Protein AF-A0A2V7PMQ8-F1 (afdb_monomer_lite)

Secondary structure (DSSP, 8-state):
----------PPPPPHHHHIIIII---HHHHHHHHTT--EEEEEPPSSTT--EEEEE---SS-HHHHHHHHH-HHHHT-BTTB-------SS--GGGGTT----HHHHHHHHS-BTTB-SS---HHHHHHHHHHS-TTS-HHHHHHHHHHHHHHHHHHHHHHHHHHGGGGPPPP--TT--------SS-S----------

Foldseek 3Di:
DDDDDDPPPPPDDDDPVCCCCPVVNDDPVQVVCVVVQHKDKDWDDDPDPVDTDMDIDGDDPDDPVVVVVLVVVVVNVPDDPQCPDDFDADVLGDLVRVVVQFDDLVVLVQLQPDAQARGPWFAANVVSVVLNVPAPPVDDSVVSRVVVRVSVSVVVSVLVNCCVVPNPVSDGFGRYNPRDGPDDPDDPDPDDDPPDNPDD

Radius of gyration: 23.18 Å; chains: 1; bounding box: 61×58×57 Å

Sequence (200 aa):
MLPLLLLLQTTAPPRLTEFLQQSIGFDSVQLAAVERGEPVVKVLEARDRRDVAVFGIITVTMTRDAWASAARNFPAALRTPHRTQLGIFSNPANEGDVAAVTITSRDVGEMRDCKPGDCVVKLPATDMRRIHDQMNWSAPAADLQAQLSAYARRRLVQYVTDYRTRGDSAMAIYDGPGGRPPRSCFGRKTSFPISGRFSV

Structure (mmCIF, N/CA/C/O backbone):
data_AF-A0A2V7PMQ8-F1
#
_entry.id   AF-A0A2V7PMQ8-F1
#
loop_
_atom_site.group_PDB
_atom_site.id
_atom_site.type_symbol
_atom_site.label_atom_id
_atom_site.label_alt_id
_atom_site.label_comp_id
_atom_site.label_asym_id
_atom_site.label_entity_id
_atom_site.label_seq_id
_atom_site.pdbx_PDB_ins_code
_atom_site.Cartn_x
_atom_site.Cartn_y
_atom_site.Cartn_z
_atom_site.occupancy
_atom_site.B_iso_or_equiv
_atom_site.auth_seq_id
_atom_site.auth_comp_id
_atom_site.auth_asym_id
_atom_site.auth_atom_id
_atom_site.pdbx_PDB_model_num
ATOM 1 N N . MET A 1 1 ? -40.124 41.007 10.579 1.00 43.66 1 MET A N 1
ATOM 2 C CA . MET A 1 1 ? -39.326 39.946 9.931 1.00 43.66 1 MET A CA 1
ATOM 3 C C . MET A 1 1 ? -38.350 39.403 10.964 1.00 43.66 1 MET A C 1
ATOM 5 O O . MET A 1 1 ? -37.529 40.170 11.444 1.00 43.66 1 MET A O 1
ATOM 9 N N . LEU A 1 2 ? -38.522 38.150 11.392 1.00 37.72 2 LEU A N 1
ATOM 10 C CA . LEU A 1 2 ? -37.726 37.486 12.436 1.00 37.72 2 LEU A CA 1
ATOM 11 C C . LEU A 1 2 ? -36.619 36.656 11.755 1.00 37.72 2 LEU A C 1
ATOM 13 O O . LEU A 1 2 ? -36.968 35.864 10.877 1.00 37.72 2 LEU A O 1
ATOM 17 N N . PRO A 1 3 ? -35.325 36.786 12.102 1.00 55.56 3 PRO A N 1
ATOM 18 C CA . PRO A 1 3 ? -34.308 35.912 11.542 1.00 55.56 3 PRO A CA 1
ATOM 19 C C . PRO A 1 3 ? -34.298 34.586 12.313 1.00 55.56 3 PRO A C 1
ATOM 21 O O . PRO A 1 3 ? -34.120 34.540 13.529 1.00 55.56 3 PRO A O 1
ATOM 24 N N . LEU A 1 4 ? -34.519 33.501 11.578 1.00 49.34 4 LEU A N 1
ATOM 25 C CA . LEU A 1 4 ? -34.423 32.124 12.041 1.00 49.34 4 LEU A CA 1
ATOM 26 C C . LEU A 1 4 ? -32.932 31.755 12.163 1.00 49.34 4 LEU A C 1
ATOM 28 O O . LEU A 1 4 ? -32.268 31.519 11.155 1.00 49.34 4 LEU A O 1
ATOM 32 N N . LEU A 1 5 ? -32.387 31.731 13.383 1.00 47.78 5 LEU A N 1
ATOM 33 C CA . LEU A 1 5 ? -31.053 31.179 13.640 1.00 47.78 5 LEU A CA 1
ATOM 34 C 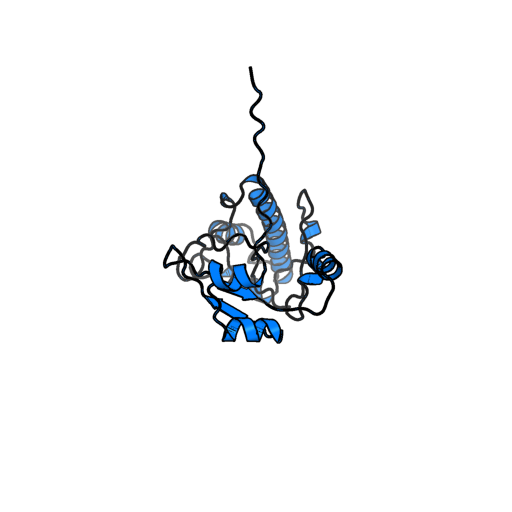C . LEU A 1 5 ? -31.134 29.643 13.586 1.00 47.78 5 LEU A C 1
ATOM 36 O O . LEU A 1 5 ? -31.660 29.009 14.501 1.00 47.78 5 LEU A O 1
ATOM 40 N N . LEU A 1 6 ? -30.607 29.037 12.520 1.00 50.62 6 LEU A N 1
ATOM 41 C CA . LEU A 1 6 ? -30.336 27.600 12.474 1.00 50.62 6 LEU A CA 1
ATOM 42 C C . LEU A 1 6 ? -29.163 27.293 13.422 1.00 50.62 6 LEU A C 1
ATOM 44 O O . LEU A 1 6 ? -28.005 27.552 13.101 1.00 50.62 6 LEU A O 1
ATOM 48 N N . LEU A 1 7 ? -29.454 26.732 14.594 1.00 47.62 7 LEU A N 1
ATOM 49 C CA . LEU A 1 7 ? -28.443 26.092 15.433 1.00 47.62 7 LEU A CA 1
ATOM 50 C C . LEU A 1 7 ? -28.043 24.767 14.769 1.00 47.62 7 LEU A C 1
ATOM 52 O O . LEU A 1 7 ? -28.806 23.802 14.804 1.00 47.62 7 LEU A O 1
ATOM 56 N N . LEU A 1 8 ? -26.845 24.702 14.180 1.00 47.53 8 LEU A N 1
ATOM 57 C CA . LEU A 1 8 ? -26.196 23.415 13.936 1.00 47.53 8 LEU A CA 1
ATOM 58 C C . LEU A 1 8 ? -25.921 22.780 15.303 1.00 47.53 8 LEU A C 1
ATOM 60 O O . LEU A 1 8 ? -24.998 23.181 16.008 1.00 47.53 8 LEU A O 1
ATOM 64 N N . GLN A 1 9 ? -26.739 21.808 15.696 1.00 46.72 9 GLN A N 1
ATOM 65 C CA . GLN A 1 9 ? -26.470 21.001 16.877 1.00 46.72 9 GLN A CA 1
ATOM 66 C C . GLN A 1 9 ? -25.327 20.037 16.552 1.00 46.72 9 GLN A C 1
ATOM 68 O O . GLN A 1 9 ? -25.531 18.978 15.961 1.00 46.72 9 GLN A O 1
ATOM 73 N N . THR A 1 10 ? -24.105 20.400 16.929 1.00 49.31 10 THR A N 1
ATOM 74 C CA . THR A 1 10 ? -23.004 19.446 17.055 1.00 49.31 10 THR A CA 1
ATOM 75 C C . THR A 1 10 ? -23.335 18.506 18.212 1.00 49.31 10 THR A C 1
ATOM 77 O O . THR A 1 10 ? -23.084 18.817 19.374 1.00 49.31 10 THR A O 1
ATOM 80 N N . THR A 1 11 ? -23.944 17.356 17.918 1.00 54.28 11 THR A N 1
ATOM 81 C CA . THR A 1 11 ? -24.143 16.296 18.912 1.00 54.28 11 THR A CA 1
ATOM 82 C C . THR A 1 11 ? -22.783 15.855 19.437 1.00 54.28 11 THR A C 1
ATOM 84 O O . THR A 1 11 ? -21.941 15.391 18.662 1.00 54.28 11 THR A O 1
ATOM 87 N N . ALA A 1 12 ? -22.559 16.016 20.743 1.00 58.03 12 ALA A N 1
ATOM 88 C CA . ALA A 1 12 ? -21.382 15.467 21.399 1.00 58.03 12 ALA A CA 1
ATOM 89 C C . ALA A 1 12 ? -21.312 13.954 21.117 1.00 58.03 12 ALA A C 1
ATOM 91 O O . ALA A 1 12 ? -22.356 13.293 21.120 1.00 58.03 12 ALA A O 1
ATOM 92 N N . PRO A 1 13 ? -20.124 13.394 20.835 1.00 58.53 13 PRO A N 1
ATOM 93 C CA . PRO A 1 13 ? -20.007 11.969 20.574 1.00 58.53 13 PRO A CA 1
ATOM 94 C C . PRO A 1 13 ? -20.511 11.167 21.787 1.00 58.53 13 PRO A C 1
ATOM 96 O O . PRO A 1 13 ? -20.286 11.593 22.926 1.00 58.53 13 PRO A O 1
ATOM 99 N N . PRO A 1 14 ? -21.184 10.022 21.563 1.00 61.84 14 PRO A N 1
ATOM 100 C CA . PRO A 1 14 ? -21.654 9.159 22.643 1.00 61.84 14 PRO A CA 1
ATOM 101 C C . PRO A 1 14 ? -20.497 8.777 23.568 1.00 61.84 14 PRO A C 1
ATOM 103 O O . PRO A 1 14 ? -19.345 8.655 23.129 1.00 61.84 14 PRO A O 1
ATOM 106 N N . ARG A 1 15 ? -20.793 8.555 24.856 1.00 83.75 15 ARG A N 1
ATOM 107 C CA . ARG A 1 15 ? -19.784 8.005 25.771 1.00 83.75 15 ARG A CA 1
ATOM 108 C C . ARG A 1 15 ? -19.335 6.651 25.219 1.00 83.75 15 ARG A C 1
ATOM 110 O O . ARG A 1 15 ? -20.150 5.904 24.684 1.00 83.75 15 ARG A O 1
ATOM 117 N N . LEU A 1 16 ? -18.045 6.326 25.339 1.00 84.44 16 LEU A N 1
ATOM 118 C CA . LEU A 1 16 ? -17.465 5.123 24.721 1.00 84.44 16 LEU A CA 1
ATOM 119 C C . LEU A 1 16 ? -18.293 3.861 25.017 1.00 84.44 16 LEU A C 1
ATOM 121 O O . LEU A 1 16 ? -18.584 3.095 24.105 1.00 84.44 16 LEU A O 1
ATOM 125 N N . THR A 1 17 ? -18.727 3.687 26.264 1.00 87.44 17 THR A N 1
ATOM 126 C CA . THR A 1 17 ? -19.561 2.557 26.692 1.00 87.44 17 THR A CA 1
ATOM 127 C C . THR A 1 17 ? -20.906 2.501 25.964 1.00 87.44 17 THR A C 1
ATOM 129 O O . THR A 1 17 ? -21.284 1.437 25.482 1.00 87.44 17 THR A O 1
ATOM 132 N N . GLU A 1 18 ? -21.595 3.635 25.806 1.00 90.12 18 GLU A N 1
ATOM 133 C CA . GLU A 1 18 ? -22.869 3.713 25.074 1.00 90.12 18 GLU A CA 1
ATOM 134 C C . GLU A 1 18 ? -22.673 3.339 23.603 1.00 90.12 18 GLU A C 1
ATOM 136 O O . GLU A 1 18 ? -23.447 2.560 23.055 1.00 90.12 18 GLU A O 1
ATOM 141 N N . PHE A 1 19 ? -21.600 3.823 22.972 1.00 91.44 19 PHE A N 1
ATOM 142 C CA . PHE A 1 19 ? -21.261 3.446 21.600 1.00 91.44 19 PHE A CA 1
ATOM 143 C C . PHE A 1 19 ? -21.001 1.939 21.466 1.00 91.44 19 PHE A C 1
ATOM 145 O O . PHE A 1 19 ? -21.553 1.289 20.573 1.00 91.44 19 PHE A O 1
ATOM 152 N N . LEU A 1 20 ? -20.194 1.368 22.364 1.00 93.31 20 LEU A N 1
ATOM 153 C CA . LEU A 1 20 ? -19.870 -0.058 22.342 1.00 93.31 20 LEU A CA 1
ATOM 154 C C . LEU A 1 20 ? -21.119 -0.924 22.540 1.00 93.31 20 LEU A C 1
ATOM 156 O O . LEU A 1 20 ? -21.292 -1.909 21.829 1.00 93.31 20 LEU A O 1
ATOM 160 N N . GLN A 1 21 ? -22.024 -0.543 23.440 1.00 92.19 21 GLN A N 1
ATOM 161 C CA . GLN A 1 21 ? -23.258 -1.292 23.683 1.00 92.19 21 GLN A CA 1
ATOM 162 C C . GLN A 1 21 ? -24.283 -1.108 22.566 1.00 92.19 21 GLN A C 1
ATOM 164 O O . GLN A 1 21 ? -24.799 -2.085 22.037 1.00 92.19 21 GLN A O 1
ATOM 169 N N . GLN A 1 22 ? -24.586 0.133 22.192 1.00 91.25 22 GLN A N 1
ATOM 170 C CA . GLN A 1 22 ? -25.736 0.435 21.337 1.00 91.25 22 GLN A CA 1
ATOM 171 C C . GLN A 1 22 ? -25.410 0.334 19.846 1.00 91.25 22 GLN A C 1
ATOM 173 O O . GLN A 1 22 ? -26.265 -0.062 19.062 1.00 91.25 22 GLN A O 1
ATOM 178 N N . SER A 1 23 ? -24.191 0.702 19.439 1.00 89.81 23 SER A N 1
ATOM 179 C CA . SER A 1 23 ? -23.800 0.715 18.019 1.00 89.81 23 SER A CA 1
ATOM 180 C C . SER A 1 23 ? -23.047 -0.545 17.606 1.00 89.81 23 SER A C 1
ATOM 182 O O . SER A 1 23 ? -23.232 -1.036 16.496 1.00 89.81 23 SER A O 1
ATOM 184 N N . ILE A 1 24 ? -22.185 -1.064 18.485 1.00 94.00 24 ILE A N 1
ATOM 185 C CA . ILE A 1 24 ? -21.376 -2.261 18.208 1.00 94.00 24 ILE A CA 1
ATOM 186 C C . ILE A 1 24 ? -22.035 -3.531 18.775 1.00 94.00 24 ILE A C 1
ATOM 188 O O . ILE A 1 24 ? -21.791 -4.634 18.280 1.00 94.00 24 ILE A O 1
ATOM 192 N N . GLY A 1 25 ? -22.903 -3.395 19.783 1.00 94.00 25 GLY A N 1
ATOM 193 C CA . GLY A 1 25 ? -23.629 -4.512 20.384 1.00 94.00 25 GLY A CA 1
ATOM 194 C C . GLY A 1 25 ? -22.814 -5.303 21.404 1.00 94.00 25 GLY A C 1
ATOM 195 O O . GLY A 1 25 ? -23.024 -6.507 21.509 1.00 94.00 25 GLY A O 1
ATOM 196 N N . PHE A 1 26 ? -21.828 -4.708 22.081 1.00 95.06 26 PHE A N 1
ATOM 197 C CA . PHE A 1 26 ? -21.038 -5.416 23.095 1.00 95.06 26 PHE A CA 1
ATOM 198 C C . PHE A 1 26 ? -21.908 -5.847 24.278 1.00 95.06 26 PHE A C 1
ATOM 200 O O . PHE A 1 26 ? -22.675 -5.044 24.813 1.00 95.06 26 PHE A O 1
ATOM 207 N N . ASP A 1 27 ? -21.760 -7.104 24.696 1.00 94.25 27 ASP A N 1
ATOM 208 C CA . ASP A 1 27 ? -22.347 -7.593 25.943 1.00 94.25 27 ASP A CA 1
ATOM 209 C C . ASP A 1 27 ? -21.503 -7.184 27.169 1.00 94.25 27 ASP A C 1
ATOM 211 O O . ASP A 1 27 ? -20.451 -6.543 27.060 1.00 94.25 27 ASP A O 1
ATOM 215 N N . SER A 1 28 ? -21.978 -7.532 28.366 1.00 93.00 28 SER A N 1
ATOM 216 C CA . SER A 1 28 ? -21.301 -7.204 29.624 1.00 93.00 28 SER A CA 1
ATOM 217 C C . SER A 1 28 ? -19.929 -7.869 29.766 1.00 93.00 28 SER A C 1
ATOM 219 O O . SER A 1 28 ? -19.029 -7.275 30.358 1.00 93.00 28 SER A O 1
ATOM 221 N N . VAL A 1 29 ? -19.738 -9.066 29.207 1.00 95.25 29 VAL A N 1
ATOM 222 C CA . VAL A 1 29 ? -18.461 -9.792 29.257 1.00 95.25 29 VAL A CA 1
ATOM 223 C C . VAL A 1 29 ? -17.435 -9.095 28.367 1.00 95.25 29 VAL A C 1
ATOM 225 O O . VAL A 1 29 ? -16.299 -8.873 28.787 1.00 95.25 29 VAL A O 1
ATOM 228 N N . GLN A 1 30 ? -17.850 -8.692 27.166 1.00 95.25 30 GLN A N 1
ATOM 229 C CA . GLN A 1 30 ? -17.029 -7.944 26.218 1.00 95.25 30 GLN A CA 1
ATOM 230 C C . GLN A 1 30 ? -16.638 -6.571 26.772 1.00 95.25 30 GLN A C 1
ATOM 232 O O . GLN A 1 30 ? -15.485 -6.167 26.646 1.00 95.25 30 GLN A O 1
ATOM 237 N N . LEU A 1 31 ? -17.561 -5.864 27.426 1.00 93.12 31 LEU A N 1
ATOM 238 C CA . LEU A 1 31 ? -17.245 -4.600 28.093 1.00 93.12 31 LEU A CA 1
ATOM 239 C C . LEU A 1 31 ? -16.245 -4.775 29.235 1.00 93.12 31 LEU A C 1
ATOM 241 O O . LEU A 1 31 ? -15.254 -4.051 29.285 1.00 93.12 31 LEU A O 1
ATOM 245 N N . ALA A 1 32 ? -16.459 -5.765 30.104 1.00 91.75 32 ALA A N 1
ATOM 246 C CA . ALA A 1 32 ? -15.544 -6.037 31.206 1.00 91.75 32 ALA A CA 1
ATOM 247 C C . ALA A 1 32 ? -14.135 -6.408 30.703 1.00 91.75 32 ALA A C 1
ATOM 249 O O . ALA A 1 32 ? -13.143 -6.065 31.340 1.00 91.75 32 ALA A O 1
ATOM 250 N N . ALA A 1 33 ? -14.028 -7.084 29.553 1.00 93.31 33 ALA A N 1
ATOM 251 C CA . ALA A 1 33 ? -12.743 -7.357 28.908 1.00 93.31 33 ALA A CA 1
ATOM 252 C C . ALA A 1 33 ? -12.038 -6.063 28.467 1.00 93.31 33 ALA A C 1
ATOM 254 O O . ALA A 1 33 ? -10.861 -5.875 28.773 1.00 93.31 33 ALA A O 1
ATOM 255 N N . VAL A 1 34 ? -12.762 -5.123 27.846 1.00 91.75 34 VAL A N 1
ATOM 256 C CA . VAL A 1 34 ? -12.212 -3.798 27.501 1.00 91.75 34 VAL A CA 1
ATOM 257 C C . VAL A 1 34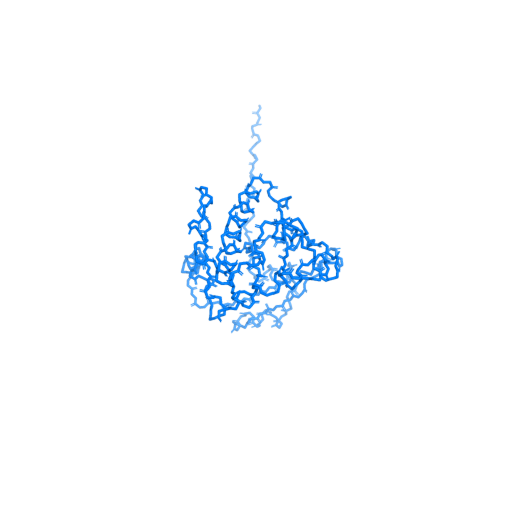 ? -11.747 -3.043 28.748 1.00 91.75 34 VAL A C 1
ATOM 259 O O . VAL A 1 34 ? -10.680 -2.437 28.723 1.00 91.75 34 VAL A O 1
ATOM 262 N N . GLU A 1 35 ? -12.503 -3.094 29.845 1.00 88.56 35 GLU A N 1
ATOM 263 C CA . GLU A 1 35 ? -12.138 -2.442 31.112 1.00 88.56 35 GLU A CA 1
ATOM 264 C C . GLU A 1 35 ? -10.878 -3.040 31.752 1.00 88.56 35 GLU A C 1
ATOM 266 O O . GLU A 1 35 ? -10.069 -2.305 32.317 1.00 88.56 35 GLU A O 1
ATOM 271 N N . ARG A 1 36 ? -10.664 -4.355 31.611 1.00 91.19 36 ARG A N 1
ATOM 272 C CA . ARG A 1 36 ? -9.410 -5.029 32.002 1.00 91.19 36 ARG A CA 1
ATOM 273 C C . ARG A 1 36 ? -8.251 -4.769 31.036 1.00 91.19 36 ARG A C 1
ATOM 275 O O . ARG A 1 36 ? -7.126 -5.187 31.297 1.00 91.19 36 ARG A O 1
ATOM 282 N N . GLY A 1 37 ? -8.521 -4.084 29.932 1.00 89.25 37 GLY A N 1
ATOM 283 C CA . GLY A 1 37 ? -7.560 -3.767 28.889 1.00 89.25 37 GLY A CA 1
ATOM 284 C C . GLY A 1 37 ? -7.249 -4.908 27.926 1.00 89.25 37 GLY A C 1
ATOM 285 O O . GLY A 1 37 ? -6.239 -4.883 27.220 1.00 89.25 37 GLY A O 1
ATOM 286 N N . GLU A 1 38 ? -8.122 -5.910 27.876 1.00 93.69 38 GLU A N 1
ATOM 287 C CA . GLU A 1 38 ? -8.019 -7.029 26.951 1.00 93.69 38 GLU A CA 1
ATOM 288 C C . GLU A 1 38 ? -8.485 -6.606 25.544 1.00 93.69 38 GLU A C 1
ATOM 290 O O . GLU A 1 38 ? -9.435 -5.828 25.395 1.00 93.69 38 GLU A O 1
ATOM 295 N N . PRO A 1 39 ? -7.839 -7.108 24.476 1.00 94.50 39 PRO A N 1
ATOM 296 C CA . PRO A 1 39 ? -8.293 -6.871 23.114 1.00 94.50 39 PRO A CA 1
ATOM 297 C C . PRO A 1 39 ? -9.621 -7.594 22.855 1.00 94.50 39 PRO A C 1
ATOM 299 O O . PRO A 1 39 ? -9.737 -8.797 23.083 1.00 94.50 39 PRO A O 1
ATOM 302 N N . VAL A 1 40 ? -10.605 -6.883 22.302 1.00 95.56 40 VAL A N 1
ATOM 303 C CA . VAL A 1 40 ? -11.907 -7.457 21.927 1.00 95.56 40 VAL A CA 1
ATOM 304 C C . VAL A 1 40 ? -12.163 -7.238 20.444 1.00 95.56 40 VAL A C 1
ATOM 306 O O . VAL A 1 40 ? -12.012 -6.128 19.932 1.00 95.56 40 VAL A O 1
ATOM 309 N N . VAL A 1 41 ? -12.580 -8.300 19.752 1.00 95.56 41 VAL A N 1
ATOM 310 C CA . VAL A 1 41 ? -12.953 -8.278 18.334 1.00 95.56 41 VAL A CA 1
ATOM 311 C C . VAL A 1 41 ? -14.365 -8.830 18.175 1.00 95.56 41 VAL A C 1
ATOM 313 O O . VAL A 1 41 ? -14.703 -9.861 18.753 1.00 95.56 41 VAL A O 1
ATOM 316 N N . LYS A 1 42 ? -15.186 -8.154 17.373 1.00 92.31 42 LYS A N 1
ATOM 317 C CA . LYS A 1 42 ? -16.554 -8.557 17.053 1.00 92.31 42 LYS A CA 1
ATOM 318 C C . LYS A 1 42 ? -16.798 -8.451 15.554 1.00 92.31 42 LYS A C 1
ATOM 320 O O . LYS A 1 42 ? -16.532 -7.412 14.950 1.00 92.31 42 LYS A O 1
ATOM 325 N N . VAL A 1 43 ? -17.315 -9.522 14.959 1.00 91.19 43 VAL A N 1
ATOM 326 C CA . VAL A 1 43 ? -17.857 -9.481 13.597 1.00 91.19 43 VAL A CA 1
ATOM 327 C C . VAL A 1 43 ? -19.229 -8.821 13.670 1.00 91.19 43 VAL A C 1
ATOM 329 O O . VAL A 1 43 ? -20.049 -9.182 14.512 1.00 91.19 43 VAL A O 1
ATOM 332 N N . LEU A 1 44 ? -19.439 -7.812 12.835 1.00 90.44 44 LEU A N 1
ATOM 333 C CA . LEU A 1 44 ? -20.693 -7.085 12.726 1.00 90.44 44 LEU A CA 1
ATOM 334 C C . LEU A 1 44 ? -21.467 -7.596 11.518 1.00 90.44 44 LEU A C 1
ATOM 336 O O . LEU A 1 44 ? -20.876 -7.964 10.501 1.00 90.44 44 LEU A O 1
ATOM 340 N N . GLU A 1 45 ? -22.790 -7.539 11.614 1.00 87.50 45 GLU A N 1
ATOM 341 C CA . GLU A 1 45 ? -23.662 -7.793 10.475 1.00 87.50 45 GLU A CA 1
ATOM 342 C C . GLU A 1 45 ? -23.405 -6.746 9.384 1.00 87.50 45 GLU A C 1
ATOM 344 O O . GLU A 1 45 ? -23.562 -5.538 9.591 1.00 87.50 45 GLU A O 1
ATOM 349 N N . ALA A 1 46 ? -22.983 -7.213 8.211 1.00 88.50 46 ALA A N 1
ATOM 350 C CA . ALA A 1 46 ? -22.826 -6.377 7.033 1.00 88.50 46 ALA A CA 1
ATOM 351 C C . ALA A 1 46 ? -24.123 -6.381 6.213 1.00 88.50 46 ALA A C 1
ATOM 353 O O . ALA A 1 46 ? -24.823 -7.388 6.130 1.00 88.50 46 ALA A O 1
ATOM 354 N N . ARG A 1 47 ? -24.453 -5.248 5.579 1.00 84.06 47 ARG A N 1
ATOM 355 C CA . ARG A 1 47 ? -25.672 -5.138 4.754 1.00 84.06 47 ARG A CA 1
ATOM 356 C C . ARG A 1 47 ? -25.635 -6.054 3.528 1.00 84.06 47 ARG A C 1
ATOM 358 O O . ARG A 1 47 ? -26.672 -6.573 3.127 1.00 84.06 47 ARG A O 1
ATOM 365 N N . ASP A 1 48 ? -24.461 -6.222 2.925 1.00 85.00 48 ASP A N 1
ATOM 366 C CA . ASP A 1 48 ? -24.226 -7.158 1.826 1.00 85.00 48 ASP A CA 1
ATOM 367 C C . ASP A 1 48 ? -23.561 -8.420 2.386 1.00 85.00 48 ASP A C 1
ATOM 369 O O . ASP A 1 48 ? -22.560 -8.339 3.092 1.00 85.00 48 ASP A O 1
ATOM 373 N N . ARG A 1 49 ? -24.083 -9.600 2.036 1.00 81.19 49 ARG A N 1
ATOM 374 C CA . ARG A 1 49 ? -23.539 -10.898 2.479 1.00 81.19 49 ARG A CA 1
ATOM 375 C C . ARG A 1 49 ? -22.133 -11.194 1.942 1.00 81.19 49 ARG A C 1
ATOM 377 O O . ARG A 1 49 ? -21.522 -12.176 2.353 1.00 81.19 49 ARG A O 1
ATOM 384 N N . ARG A 1 50 ? -21.649 -10.406 0.981 1.00 80.94 50 ARG A N 1
ATOM 385 C CA . ARG A 1 50 ? -20.284 -10.475 0.440 1.00 80.94 50 ARG A CA 1
ATOM 386 C C . ARG A 1 50 ? -19.299 -9.604 1.216 1.00 80.94 50 ARG A C 1
ATOM 388 O O . ARG A 1 50 ? -18.097 -9.757 1.012 1.00 80.94 50 ARG A O 1
ATOM 395 N N . ASP A 1 51 ? -19.796 -8.733 2.087 1.00 80.88 51 ASP A N 1
ATOM 396 C CA . ASP A 1 51 ? -18.979 -7.873 2.927 1.00 80.88 51 ASP A CA 1
ATOM 397 C C . ASP A 1 51 ? -18.781 -8.515 4.302 1.00 80.88 51 ASP A C 1
ATOM 399 O O . ASP A 1 51 ? -19.659 -9.185 4.842 1.00 80.88 51 ASP A O 1
ATOM 403 N N . VAL A 1 52 ? -17.611 -8.281 4.891 1.00 86.00 52 VAL A N 1
ATOM 404 C CA . VAL A 1 52 ? -17.309 -8.677 6.268 1.00 86.00 52 VAL A CA 1
ATOM 405 C C . VAL A 1 52 ? -16.972 -7.414 7.044 1.00 86.00 52 VAL A C 1
ATOM 407 O O . VAL A 1 52 ? -15.965 -6.757 6.774 1.00 86.00 52 VAL A O 1
ATOM 410 N N . ALA A 1 53 ? -17.817 -7.066 8.011 1.00 88.06 53 ALA A N 1
ATOM 411 C CA . ALA A 1 53 ? -17.574 -5.953 8.913 1.00 88.06 53 ALA A CA 1
ATOM 412 C C . ALA A 1 53 ? -16.996 -6.484 10.228 1.00 88.06 53 ALA A C 1
ATOM 414 O O . ALA A 1 53 ? -17.531 -7.410 10.828 1.00 88.06 53 ALA A O 1
ATOM 415 N N . VAL A 1 54 ? -15.885 -5.906 10.681 1.00 93.00 54 VAL A N 1
ATOM 416 C CA . VAL A 1 54 ? -15.232 -6.298 11.937 1.00 93.00 54 VAL A CA 1
ATOM 417 C C . VAL A 1 54 ? -14.904 -5.050 12.735 1.00 93.00 54 VAL A C 1
ATOM 419 O O . VAL A 1 54 ? -14.257 -4.132 12.222 1.00 93.00 54 VAL A O 1
ATOM 422 N N . PHE A 1 55 ? -15.318 -5.039 13.996 1.00 93.94 55 PHE A N 1
ATOM 423 C CA . PHE A 1 55 ? -14.928 -4.045 14.981 1.00 93.94 55 PHE A CA 1
ATOM 424 C C . PHE A 1 55 ? -13.896 -4.642 15.935 1.00 93.94 55 PHE A C 1
ATOM 426 O O . PHE A 1 55 ? -14.064 -5.760 16.414 1.00 93.94 55 PHE A O 1
ATOM 433 N N . GLY A 1 56 ? -12.831 -3.896 16.212 1.00 93.81 56 GLY A N 1
ATOM 434 C CA . GLY A 1 56 ? -11.810 -4.278 17.180 1.00 93.81 56 GLY A CA 1
ATOM 435 C C . GLY A 1 56 ? -11.473 -3.098 18.078 1.00 93.81 56 GLY A C 1
ATOM 436 O O . GLY A 1 56 ? -11.367 -1.972 17.591 1.00 93.81 56 GLY A O 1
ATOM 437 N N . ILE A 1 57 ? -11.293 -3.361 19.368 1.00 93.81 57 ILE A N 1
ATOM 438 C CA . ILE A 1 57 ? -10.871 -2.372 20.358 1.00 93.81 57 ILE A CA 1
ATOM 439 C C . ILE A 1 57 ? -9.754 -2.948 21.222 1.00 93.81 57 ILE A C 1
ATOM 441 O O . ILE A 1 57 ? -9.787 -4.111 21.618 1.00 93.81 57 ILE A O 1
ATOM 445 N N . ILE A 1 58 ? -8.759 -2.107 21.489 1.00 91.12 58 ILE A N 1
ATOM 446 C CA . ILE A 1 58 ? -7.670 -2.367 22.426 1.00 91.12 58 ILE A CA 1
ATOM 447 C C . ILE A 1 58 ? -7.497 -1.132 23.301 1.00 91.12 58 ILE A C 1
ATOM 449 O O . ILE A 1 58 ? -7.696 -0.006 22.834 1.00 91.12 58 ILE A O 1
ATOM 453 N N . THR A 1 59 ? -7.094 -1.326 24.549 1.00 88.25 59 THR A N 1
ATOM 454 C CA . THR A 1 59 ? -6.648 -0.222 25.400 1.00 88.25 59 THR 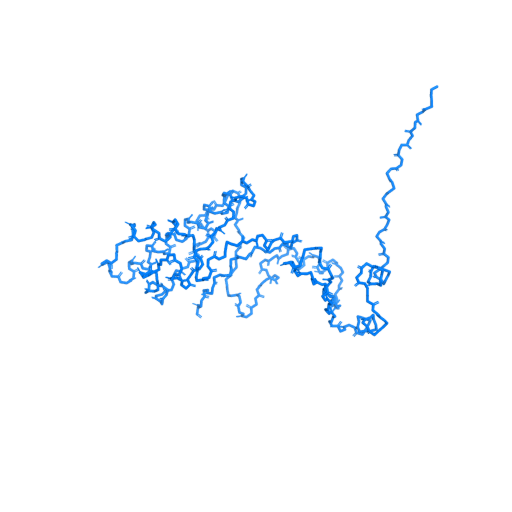A CA 1
ATOM 455 C C . THR A 1 59 ? -5.135 -0.120 25.347 1.00 88.25 59 THR A C 1
ATOM 457 O O . THR A 1 59 ? -4.439 -1.133 25.354 1.00 88.25 59 THR A O 1
ATOM 460 N N . VAL A 1 60 ? -4.617 1.102 25.336 1.00 87.69 60 VAL A N 1
ATOM 461 C CA . VAL A 1 60 ? -3.179 1.358 25.382 1.00 87.69 60 VAL A CA 1
ATOM 462 C C . VAL A 1 60 ? -2.869 2.327 26.511 1.00 87.69 60 VAL A C 1
ATOM 464 O O . VAL A 1 60 ? -3.537 3.350 26.664 1.00 87.69 60 VAL A O 1
ATOM 467 N N . THR A 1 61 ? -1.841 2.017 27.295 1.00 89.19 61 THR A N 1
ATOM 468 C CA . THR A 1 61 ? -1.400 2.855 28.415 1.00 89.19 61 THR A CA 1
ATOM 469 C C . THR A 1 61 ? -0.539 4.007 27.896 1.00 89.19 61 THR A C 1
ATOM 471 O O . THR A 1 61 ? 0.685 3.975 27.976 1.00 89.19 61 THR A O 1
ATOM 474 N N . MET A 1 62 ? -1.177 5.013 27.297 1.00 90.44 62 MET A N 1
ATOM 475 C CA . MET A 1 62 ? -0.526 6.237 26.817 1.00 90.44 62 MET A CA 1
ATOM 476 C C . MET A 1 62 ? -1.504 7.415 26.775 1.00 90.44 62 MET A C 1
ATOM 478 O O . MET A 1 62 ? -2.721 7.229 26.743 1.00 90.44 62 MET A O 1
ATOM 482 N N . THR A 1 63 ? -0.983 8.644 26.758 1.00 91.81 63 THR A N 1
ATOM 483 C CA . THR A 1 63 ? -1.826 9.838 26.600 1.00 91.81 63 THR A CA 1
ATOM 484 C C . THR A 1 63 ? -2.405 9.908 25.185 1.00 91.81 63 THR A C 1
ATOM 486 O O . THR A 1 63 ? -1.812 9.404 24.227 1.00 91.81 63 THR A O 1
ATOM 489 N N . ARG A 1 64 ? -3.564 10.564 25.027 1.00 87.44 64 ARG A N 1
ATOM 490 C CA . ARG A 1 64 ? -4.199 10.732 23.706 1.00 87.44 64 ARG A CA 1
ATOM 491 C C . ARG A 1 64 ? -3.289 11.474 22.730 1.00 87.44 64 ARG A C 1
ATOM 493 O O . ARG A 1 64 ? -3.221 11.087 21.569 1.00 87.44 64 ARG A O 1
ATOM 500 N N . ASP A 1 65 ? -2.567 12.486 23.205 1.00 91.88 65 ASP A N 1
ATOM 501 C CA . ASP A 1 65 ? -1.647 13.266 22.374 1.00 91.88 65 ASP A CA 1
ATOM 502 C C . ASP A 1 65 ? -0.420 12.453 21.963 1.00 91.88 65 ASP A C 1
ATOM 504 O O . ASP A 1 65 ? -0.013 12.513 20.803 1.00 91.88 65 ASP A O 1
ATOM 508 N N . ALA A 1 66 ? 0.127 11.632 22.868 1.00 90.69 66 ALA A N 1
ATOM 509 C CA . ALA A 1 66 ? 1.214 10.717 22.533 1.00 90.69 66 ALA A CA 1
ATOM 510 C C . ALA A 1 66 ? 0.767 9.697 21.478 1.00 90.69 66 ALA A C 1
ATOM 512 O O . ALA A 1 66 ? 1.459 9.513 20.475 1.00 90.69 66 ALA A O 1
ATOM 513 N N . TRP A 1 67 ? -0.421 9.103 21.650 1.00 88.44 67 TRP A N 1
ATOM 514 C CA . TRP A 1 67 ? -1.000 8.203 20.653 1.00 88.44 67 TRP A CA 1
ATOM 515 C C . TRP A 1 67 ? -1.217 8.910 19.312 1.00 88.44 67 TRP A C 1
ATOM 517 O O . TRP A 1 67 ? -0.803 8.403 18.272 1.00 88.44 67 TRP A O 1
ATOM 527 N N . ALA A 1 68 ? -1.834 10.094 19.317 1.00 89.38 68 ALA A N 1
ATOM 528 C CA . ALA A 1 68 ? -2.157 10.822 18.095 1.00 89.38 68 ALA A CA 1
ATOM 529 C C . ALA A 1 68 ? -0.894 11.268 17.350 1.00 89.38 68 ALA A C 1
ATOM 531 O O . ALA A 1 68 ? -0.863 11.224 16.122 1.00 89.38 68 ALA A O 1
ATOM 532 N N . SER A 1 69 ? 0.149 11.670 18.078 1.00 88.75 69 SER A N 1
ATOM 533 C CA . SER A 1 69 ? 1.460 11.991 17.514 1.00 88.75 69 SER A CA 1
ATOM 534 C C . SER A 1 69 ? 2.111 10.755 16.882 1.00 88.75 69 SER A C 1
ATOM 536 O O . SER A 1 69 ? 2.500 10.791 15.713 1.00 88.75 69 SER A O 1
ATOM 538 N N . ALA A 1 70 ? 2.136 9.626 17.601 1.00 84.56 70 ALA A N 1
ATOM 539 C CA . ALA A 1 70 ? 2.682 8.368 17.095 1.00 84.56 70 ALA A CA 1
ATOM 540 C C . ALA A 1 70 ? 1.927 7.865 15.852 1.00 84.56 70 ALA A C 1
ATOM 542 O O . ALA A 1 70 ? 2.553 7.501 14.861 1.00 84.56 70 ALA A O 1
ATOM 543 N N . ALA A 1 71 ? 0.592 7.915 15.865 1.00 83.06 71 ALA A N 1
ATOM 544 C CA . ALA A 1 71 ? -0.255 7.495 14.751 1.00 83.06 71 ALA A CA 1
ATOM 545 C C . ALA A 1 71 ? -0.066 8.360 13.492 1.00 83.06 71 ALA A C 1
ATOM 547 O O . ALA A 1 71 ? -0.176 7.854 12.377 1.00 83.06 71 ALA A O 1
ATOM 548 N N . ARG A 1 72 ? 0.239 9.655 13.651 1.00 84.31 72 ARG A N 1
ATOM 549 C CA . ARG A 1 72 ? 0.554 10.553 12.526 1.00 84.31 72 ARG A CA 1
ATOM 550 C C . ARG A 1 72 ? 1.947 10.307 11.950 1.00 84.31 72 ARG A C 1
ATOM 552 O O . ARG A 1 72 ? 2.160 10.570 10.768 1.00 84.31 72 ARG A O 1
ATOM 559 N N . ASN A 1 73 ? 2.881 9.771 12.737 1.00 82.38 73 ASN A N 1
ATOM 560 C CA . ASN A 1 73 ? 4.182 9.324 12.245 1.00 82.38 73 ASN A CA 1
ATOM 561 C C . ASN A 1 73 ? 4.063 7.947 11.564 1.00 82.38 73 ASN A C 1
ATOM 563 O O . ASN A 1 73 ? 4.600 6.942 12.033 1.00 82.38 73 ASN A O 1
ATOM 567 N N . PHE A 1 74 ? 3.337 7.909 10.442 1.00 73.75 74 PHE A N 1
ATOM 568 C CA . PHE A 1 74 ? 3.031 6.691 9.687 1.00 73.75 74 PHE A CA 1
ATOM 569 C C . PHE A 1 74 ? 4.244 5.789 9.412 1.00 73.75 74 PHE A C 1
ATOM 571 O O . PHE A 1 74 ? 4.112 4.577 9.602 1.00 73.75 74 PHE A O 1
ATOM 578 N N . PRO A 1 75 ? 5.423 6.309 9.008 1.00 73.81 75 PRO A N 1
ATOM 579 C CA . PRO A 1 75 ? 6.559 5.443 8.730 1.00 73.81 75 PRO A CA 1
ATOM 580 C C . PRO A 1 75 ? 7.068 4.703 9.961 1.00 73.81 75 PRO A C 1
ATOM 582 O O . PRO A 1 75 ? 7.404 3.527 9.865 1.00 73.81 75 PRO A O 1
ATOM 585 N N . ALA A 1 76 ? 7.103 5.361 11.122 1.00 76.38 76 ALA A N 1
ATOM 586 C CA . ALA A 1 76 ? 7.472 4.701 12.368 1.00 76.38 76 ALA A CA 1
ATOM 587 C C . ALA A 1 76 ? 6.367 3.743 12.842 1.00 76.38 76 ALA A C 1
ATOM 589 O O . ALA A 1 76 ? 6.667 2.618 13.230 1.00 76.38 76 ALA A O 1
ATOM 590 N N . ALA A 1 77 ? 5.100 4.157 12.751 1.00 72.31 77 ALA A N 1
ATOM 591 C CA . ALA A 1 77 ? 3.954 3.394 13.246 1.00 72.31 77 ALA A CA 1
ATOM 592 C C . ALA A 1 77 ? 3.719 2.061 12.512 1.00 72.31 77 ALA A C 1
ATOM 594 O O . ALA A 1 77 ? 3.150 1.132 13.080 1.00 72.31 77 ALA A O 1
ATOM 595 N N . LEU A 1 78 ? 4.130 1.960 11.246 1.00 74.06 78 LEU A N 1
ATOM 596 C CA . LEU A 1 78 ? 3.875 0.790 10.400 1.00 74.06 78 LEU A CA 1
ATOM 597 C C . LEU A 1 78 ? 5.091 -0.136 10.231 1.00 74.06 78 LEU A C 1
ATOM 599 O O . LEU A 1 78 ? 4.963 -1.208 9.626 1.00 74.06 78 LEU A O 1
ATOM 603 N N . ARG A 1 79 ? 6.255 0.240 10.775 1.00 73.31 79 ARG A N 1
ATOM 604 C CA . ARG A 1 79 ? 7.428 -0.639 10.834 1.00 73.31 79 ARG A CA 1
ATOM 605 C C . ARG A 1 79 ? 7.150 -1.797 11.782 1.00 73.31 79 ARG A C 1
ATOM 607 O O . ARG A 1 79 ? 6.774 -1.612 12.932 1.00 73.31 79 ARG A O 1
ATOM 614 N N . THR A 1 80 ? 7.363 -3.007 11.288 1.00 76.38 80 THR A N 1
ATOM 615 C CA . THR A 1 80 ? 7.268 -4.241 12.079 1.00 76.38 80 THR A CA 1
ATOM 616 C C . THR A 1 80 ? 8.445 -5.135 11.698 1.00 76.38 80 THR A C 1
ATOM 618 O O . THR A 1 80 ? 8.972 -4.954 10.598 1.00 76.38 80 THR A O 1
ATOM 621 N N . PRO A 1 81 ? 8.827 -6.136 12.513 1.00 76.06 81 PRO A N 1
ATOM 622 C CA . PRO A 1 81 ? 9.883 -7.084 12.140 1.00 76.06 81 PRO A CA 1
ATOM 623 C C . PRO A 1 81 ? 9.667 -7.749 10.769 1.00 76.06 81 PRO A C 1
ATOM 625 O O . PRO A 1 81 ? 10.624 -8.119 10.101 1.00 76.06 81 PRO A O 1
ATOM 628 N N . HIS A 1 82 ? 8.410 -7.854 10.322 1.00 74.69 82 HIS A N 1
ATOM 629 C CA . HIS A 1 82 ? 8.025 -8.459 9.043 1.00 74.69 82 HIS A CA 1
ATOM 630 C C . HIS A 1 82 ? 7.652 -7.439 7.951 1.00 74.69 82 HIS A C 1
ATOM 632 O O . HIS A 1 82 ? 7.257 -7.829 6.856 1.00 74.69 82 HIS A O 1
ATOM 638 N N . ARG A 1 83 ? 7.760 -6.132 8.229 1.00 72.44 83 ARG A N 1
ATOM 639 C CA . ARG A 1 83 ? 7.611 -5.047 7.244 1.00 72.44 83 ARG A CA 1
ATOM 640 C C . ARG A 1 83 ? 8.894 -4.239 7.213 1.00 72.44 83 ARG A C 1
ATOM 642 O O . ARG A 1 83 ? 9.027 -3.232 7.905 1.00 72.44 83 ARG A O 1
ATOM 649 N N . THR A 1 84 ? 9.830 -4.740 6.418 1.00 68.81 84 THR A N 1
ATOM 650 C CA . THR A 1 84 ? 11.207 -4.247 6.326 1.00 68.81 84 THR A CA 1
ATOM 651 C C . THR A 1 84 ? 11.327 -2.969 5.502 1.00 68.81 84 THR A C 1
ATOM 653 O O . THR A 1 84 ? 12.244 -2.186 5.734 1.00 68.81 84 THR A O 1
ATOM 656 N N . GLN A 1 85 ? 10.393 -2.715 4.580 1.00 72.94 85 GLN A N 1
ATOM 657 C CA . GLN A 1 85 ? 10.386 -1.515 3.747 1.00 72.94 85 GLN A CA 1
ATOM 658 C C . GLN A 1 85 ? 9.022 -0.828 3.762 1.00 72.94 85 GLN A C 1
ATOM 660 O O . GLN A 1 85 ? 7.979 -1.460 3.598 1.00 72.94 85 GLN A O 1
ATOM 665 N N . LEU A 1 86 ? 9.048 0.489 3.959 1.00 78.88 86 LEU A N 1
ATOM 666 C CA . LEU A 1 86 ? 7.882 1.357 3.888 1.00 78.88 86 LEU A CA 1
ATOM 667 C C . LEU A 1 86 ? 8.320 2.771 3.515 1.00 78.88 86 LEU A C 1
ATOM 669 O O . LEU A 1 86 ? 9.282 3.292 4.080 1.00 78.88 86 LEU A O 1
ATOM 673 N N . GLY A 1 87 ? 7.579 3.387 2.598 1.00 79.50 87 GLY A N 1
ATOM 674 C CA . GLY A 1 87 ? 7.768 4.771 2.178 1.00 79.50 87 GLY A CA 1
ATOM 675 C C . GLY A 1 87 ? 6.436 5.497 2.016 1.00 79.50 87 GLY A C 1
ATOM 676 O O . GLY A 1 87 ? 5.375 4.875 1.927 1.00 79.50 87 GLY A O 1
ATOM 677 N N . ILE A 1 88 ? 6.503 6.825 1.989 1.00 84.56 88 ILE A N 1
ATOM 678 C CA . ILE A 1 88 ? 5.385 7.698 1.628 1.00 84.56 88 ILE A CA 1
ATOM 679 C C . ILE A 1 88 ? 5.766 8.368 0.316 1.00 84.56 88 ILE A C 1
ATOM 681 O O . ILE A 1 88 ? 6.825 8.980 0.235 1.00 84.56 88 ILE A O 1
ATOM 685 N N . PHE A 1 89 ? 4.897 8.273 -0.688 1.00 90.88 89 PHE A N 1
ATOM 686 C CA . PHE A 1 89 ? 5.094 8.997 -1.938 1.00 90.88 89 PHE A CA 1
ATOM 687 C C . PHE A 1 89 ? 4.995 10.501 -1.706 1.00 90.88 89 PHE A C 1
ATOM 689 O O . PHE A 1 89 ? 3.979 10.985 -1.189 1.00 90.88 89 PHE A O 1
ATOM 696 N N . SER A 1 90 ? 6.000 11.235 -2.171 1.00 93.31 90 SER A N 1
ATOM 697 C CA . SER A 1 90 ? 5.964 12.689 -2.295 1.00 93.31 90 SER A CA 1
ATOM 698 C C . SER A 1 90 ? 4.794 13.160 -3.175 1.00 93.31 90 SER A C 1
ATOM 700 O O . SER A 1 90 ? 4.069 12.359 -3.778 1.00 93.31 90 SER A O 1
ATOM 702 N N . ASN A 1 91 ? 4.539 14.469 -3.209 1.00 92.12 91 ASN A N 1
ATOM 703 C CA . ASN A 1 91 ? 3.512 15.070 -4.058 1.00 92.12 91 ASN A CA 1
ATOM 704 C C . ASN A 1 91 ? 4.128 16.231 -4.866 1.00 92.12 91 ASN A C 1
ATOM 706 O O . ASN A 1 91 ? 4.368 17.281 -4.269 1.00 92.12 91 ASN A O 1
ATOM 710 N N . PRO A 1 92 ? 4.395 16.065 -6.179 1.00 94.56 92 PRO A N 1
ATOM 711 C CA . PRO A 1 92 ? 4.056 14.909 -7.022 1.00 94.56 92 PRO A CA 1
ATOM 712 C C . PRO A 1 92 ? 4.921 13.672 -6.730 1.00 94.56 92 PRO A C 1
ATOM 714 O O . PRO A 1 92 ? 6.065 13.807 -6.316 1.00 94.56 92 PRO A O 1
ATOM 717 N N . ALA A 1 93 ? 4.371 12.474 -6.962 1.00 95.31 93 ALA A N 1
ATOM 718 C CA . ALA A 1 93 ? 5.111 11.218 -6.799 1.00 95.31 93 ALA A CA 1
ATOM 719 C C . ALA A 1 93 ? 6.242 11.117 -7.833 1.00 95.31 93 ALA A C 1
ATOM 721 O O . ALA A 1 93 ? 6.058 11.504 -8.988 1.00 95.31 93 ALA A O 1
ATOM 722 N N . ASN A 1 94 ? 7.388 10.558 -7.445 1.00 95.31 94 ASN A N 1
ATOM 723 C CA . ASN A 1 94 ? 8.536 10.391 -8.338 1.00 95.31 94 ASN A CA 1
ATOM 724 C C . ASN A 1 94 ? 9.314 9.095 -8.051 1.00 95.31 94 ASN A C 1
ATOM 726 O O . ASN A 1 94 ? 9.091 8.431 -7.042 1.00 95.31 94 ASN A O 1
ATOM 730 N N . GLU A 1 95 ? 10.232 8.715 -8.946 1.00 90.50 95 GLU A N 1
ATOM 731 C CA . GLU A 1 95 ? 10.972 7.447 -8.823 1.00 90.50 95 GLU A CA 1
ATOM 732 C C . GLU A 1 95 ? 11.886 7.383 -7.589 1.00 90.50 95 GLU A C 1
ATOM 734 O O . GLU A 1 95 ? 12.155 6.292 -7.085 1.00 90.50 95 GLU A O 1
ATOM 739 N N . GLY A 1 96 ? 12.302 8.532 -7.047 1.00 93.06 96 GLY A N 1
ATOM 740 C CA . GLY A 1 96 ? 13.042 8.615 -5.789 1.00 93.06 96 GLY A CA 1
ATOM 741 C C . GLY A 1 96 ? 12.255 8.070 -4.594 1.00 93.06 96 GLY A C 1
ATOM 742 O O . GLY A 1 96 ? 12.852 7.463 -3.707 1.00 93.06 96 GLY A O 1
ATOM 743 N N . ASP A 1 97 ? 10.920 8.171 -4.611 1.00 91.81 97 ASP A N 1
ATOM 744 C CA . ASP A 1 97 ? 10.047 7.617 -3.562 1.00 91.81 97 ASP A CA 1
ATOM 745 C C . ASP A 1 97 ? 10.111 6.078 -3.489 1.00 91.81 97 ASP A C 1
ATOM 747 O O . ASP A 1 97 ? 9.755 5.477 -2.474 1.00 91.81 97 ASP A O 1
ATOM 751 N N . VAL A 1 98 ? 10.555 5.431 -4.572 1.00 93.50 98 VAL A N 1
ATOM 752 C CA . VAL A 1 98 ? 10.592 3.970 -4.742 1.00 93.50 98 VAL A CA 1
ATOM 753 C C . VAL A 1 98 ? 11.983 3.455 -5.112 1.00 93.50 98 VAL A C 1
ATOM 755 O O . VAL A 1 98 ? 12.119 2.312 -5.543 1.00 93.50 98 VAL A O 1
ATOM 758 N N . ALA A 1 99 ? 13.039 4.247 -4.910 1.00 92.12 99 ALA A N 1
ATOM 759 C CA . ALA A 1 99 ? 14.405 3.869 -5.282 1.00 92.12 99 ALA A CA 1
ATOM 760 C C . ALA A 1 99 ? 14.856 2.534 -4.653 1.00 92.12 99 ALA A C 1
ATOM 762 O O . ALA A 1 99 ? 15.560 1.750 -5.289 1.00 92.12 99 ALA A O 1
ATOM 763 N N . ALA A 1 100 ? 14.396 2.243 -3.431 1.00 89.88 100 ALA A N 1
ATOM 764 C CA . ALA A 1 100 ? 14.705 1.007 -2.710 1.00 89.88 100 ALA A CA 1
ATOM 765 C C . ALA A 1 100 ? 13.937 -0.232 -3.215 1.00 89.88 100 ALA A C 1
ATOM 767 O O . ALA A 1 100 ? 14.325 -1.356 -2.896 1.00 89.88 100 ALA A O 1
ATOM 768 N N . VAL A 1 101 ? 12.869 -0.053 -4.003 1.00 89.81 101 VAL A N 1
ATOM 769 C CA . VAL A 1 101 ? 12.094 -1.172 -4.558 1.00 89.81 101 VAL A CA 1
ATOM 770 C C . VAL A 1 101 ? 12.966 -1.918 -5.551 1.00 89.81 101 VAL A C 1
ATOM 772 O O . VAL A 1 101 ? 13.466 -1.324 -6.502 1.00 89.81 101 VAL A O 1
ATOM 775 N N . THR A 1 102 ? 13.141 -3.216 -5.355 1.00 90.50 102 THR A N 1
ATOM 776 C CA . THR A 1 102 ? 13.891 -4.084 -6.261 1.00 90.50 102 THR A CA 1
ATOM 777 C C . THR A 1 102 ? 13.121 -5.379 -6.462 1.00 90.50 102 THR A C 1
ATOM 779 O O . THR A 1 102 ? 12.483 -5.874 -5.533 1.00 90.50 102 THR A O 1
ATOM 782 N N . ILE A 1 103 ? 13.157 -5.911 -7.678 1.00 89.50 103 ILE A N 1
ATOM 783 C CA . ILE A 1 103 ? 12.662 -7.256 -7.958 1.00 89.50 103 ILE A CA 1
ATOM 784 C C . ILE A 1 103 ? 13.756 -8.228 -7.534 1.00 89.50 103 ILE A C 1
ATOM 786 O O . ILE A 1 103 ? 14.926 -8.024 -7.863 1.00 89.50 103 ILE A O 1
ATOM 790 N N . THR A 1 104 ? 13.404 -9.253 -6.762 1.00 85.75 104 THR A N 1
ATOM 791 C CA . THR A 1 104 ? 14.391 -10.236 -6.307 1.00 85.75 104 THR A CA 1
ATOM 792 C C . THR A 1 104 ? 14.769 -11.168 -7.453 1.00 85.75 104 THR A C 1
ATOM 794 O O . THR A 1 104 ? 13.991 -11.372 -8.382 1.00 85.75 104 THR A O 1
ATOM 797 N N . SER A 1 105 ? 15.953 -11.778 -7.396 1.00 83.38 105 SER A N 1
ATOM 798 C CA . SER A 1 105 ? 16.379 -12.756 -8.407 1.00 83.38 105 SER A CA 1
ATOM 799 C C . SER A 1 105 ? 15.420 -13.947 -8.520 1.00 83.38 105 SER A C 1
ATOM 801 O O . SER A 1 105 ? 15.231 -14.478 -9.612 1.00 83.38 105 SER A O 1
ATOM 803 N N . ARG A 1 106 ? 14.773 -14.328 -7.411 1.00 81.25 106 ARG A N 1
ATOM 804 C CA . ARG A 1 106 ? 13.706 -15.333 -7.388 1.00 81.25 106 ARG A CA 1
ATOM 805 C C . ARG A 1 106 ? 12.514 -14.896 -8.241 1.00 81.25 106 ARG A C 1
ATOM 807 O O . ARG A 1 106 ? 12.081 -15.652 -9.107 1.00 81.25 106 ARG A O 1
ATOM 814 N N . ASP A 1 107 ? 12.028 -13.676 -8.029 1.00 83.62 107 ASP A N 1
ATOM 815 C CA . ASP A 1 107 ? 10.843 -13.162 -8.723 1.00 83.62 107 ASP A CA 1
ATOM 816 C C . ASP A 1 107 ? 11.099 -12.979 -10.228 1.00 83.62 107 ASP A C 1
ATOM 818 O O . ASP A 1 107 ? 10.185 -13.140 -11.031 1.00 83.62 107 ASP A O 1
ATOM 822 N N . VAL A 1 108 ? 12.343 -12.700 -10.646 1.00 87.12 108 VAL A N 1
ATOM 823 C CA . VAL A 1 108 ? 12.705 -12.604 -12.076 1.00 87.12 108 VAL A CA 1
ATOM 824 C C . VAL A 1 108 ? 12.331 -13.876 -12.844 1.00 87.12 108 VAL A C 1
ATOM 826 O O . VAL A 1 108 ? 11.837 -13.782 -13.968 1.00 87.12 108 VAL A O 1
ATOM 829 N N . GLY A 1 109 ? 12.548 -15.054 -12.249 1.00 81.06 109 GLY A N 1
ATOM 830 C CA . GLY A 1 109 ? 12.180 -16.330 -12.865 1.00 81.06 109 GLY A CA 1
ATOM 831 C C . GLY A 1 109 ? 10.667 -16.471 -13.026 1.00 81.06 109 GLY A C 1
ATOM 832 O O . GLY A 1 109 ? 10.188 -16.792 -14.109 1.00 81.06 109 GLY A O 1
ATOM 833 N N . GLU A 1 110 ? 9.917 -16.142 -11.976 1.00 83.75 110 GLU A N 1
ATOM 834 C CA . GLU A 1 110 ? 8.450 -16.220 -11.955 1.00 83.75 110 GLU A CA 1
ATOM 835 C C . GLU A 1 110 ? 7.795 -15.234 -12.942 1.00 83.75 110 GLU A C 1
ATOM 837 O O . GLU A 1 110 ? 6.720 -15.498 -13.480 1.00 83.75 110 GLU A O 1
ATOM 842 N N . MET A 1 111 ? 8.454 -14.108 -13.230 1.00 87.38 111 MET A N 1
ATOM 843 C CA . MET A 1 111 ? 7.955 -13.091 -14.158 1.00 87.38 111 MET A CA 1
ATOM 844 C C . MET A 1 111 ? 8.011 -13.502 -15.633 1.00 87.38 111 MET A C 1
ATOM 846 O O . MET A 1 111 ? 7.245 -12.952 -16.422 1.00 87.38 111 MET A O 1
ATOM 850 N N . ARG A 1 112 ? 8.881 -14.447 -16.016 1.00 85.62 112 ARG A N 1
ATOM 851 C CA . ARG A 1 112 ? 9.005 -14.917 -17.408 1.00 85.62 112 ARG A CA 1
ATOM 852 C C . ARG A 1 112 ? 7.751 -15.635 -17.888 1.00 85.62 112 ARG A C 1
ATOM 854 O O . ARG A 1 112 ? 7.289 -15.386 -18.997 1.00 85.62 112 ARG A O 1
ATOM 861 N N . ASP A 1 113 ? 7.205 -16.491 -17.033 1.00 85.88 113 ASP A N 1
ATOM 862 C CA . ASP A 1 113 ? 6.060 -17.342 -17.363 1.00 85.88 113 ASP A CA 1
ATOM 863 C C . ASP A 1 113 ? 4.723 -16.731 -16.900 1.00 85.88 113 ASP A C 1
ATOM 865 O O . ASP A 1 113 ? 3.654 -17.299 -17.133 1.00 85.88 113 ASP A O 1
ATOM 869 N N . CYS A 1 114 ? 4.773 -15.551 -16.267 1.00 86.44 114 CYS A N 1
ATOM 870 C CA . CYS A 1 114 ? 3.622 -14.839 -15.723 1.00 86.44 114 CYS A CA 1
ATOM 871 C C . CYS A 1 114 ? 2.625 -14.441 -16.821 1.00 86.44 114 CYS A C 1
ATOM 873 O O . CYS A 1 114 ? 2.904 -13.612 -17.692 1.00 86.44 114 CYS A O 1
ATOM 875 N N . LYS A 1 115 ? 1.411 -14.984 -16.728 1.00 88.81 115 LYS A N 1
ATOM 876 C CA . LYS A 1 115 ? 0.294 -14.700 -17.639 1.00 88.81 115 LYS A CA 1
ATOM 877 C C . LYS A 1 115 ? -1.036 -14.653 -16.878 1.00 88.81 115 LYS A C 1
ATOM 879 O O . LYS A 1 115 ? -1.109 -15.113 -15.735 1.00 88.81 115 LYS A O 1
ATOM 884 N N . PRO A 1 116 ? -2.112 -14.110 -17.477 1.00 86.94 116 PRO A N 1
ATOM 885 C CA . PRO A 1 116 ? -3.408 -14.040 -16.811 1.00 86.94 116 PRO A CA 1
ATOM 886 C C . PRO A 1 116 ? -3.877 -15.414 -16.320 1.00 86.94 116 PRO A C 1
ATOM 888 O O . PRO A 1 116 ? -3.866 -16.387 -17.071 1.00 86.94 116 PRO A O 1
ATOM 891 N N . GLY A 1 117 ? -4.282 -15.492 -15.053 1.00 81.56 117 GLY A N 1
ATOM 892 C CA . GLY A 1 117 ? -4.717 -16.732 -14.403 1.00 81.56 117 GLY A CA 1
ATOM 893 C C . GLY A 1 117 ? -3.589 -17.655 -13.925 1.00 81.56 117 GLY A C 1
ATOM 894 O O . GLY A 1 117 ? -3.867 -18.563 -13.148 1.00 81.56 117 GLY A O 1
ATOM 895 N N . ASP A 1 118 ? -2.343 -17.396 -14.322 1.00 82.38 118 ASP A N 1
ATOM 896 C CA . ASP A 1 118 ? -1.157 -18.200 -14.013 1.00 82.38 118 ASP A CA 1
ATOM 897 C C . ASP A 1 118 ? 0.033 -17.261 -13.768 1.00 82.38 118 ASP A C 1
ATOM 899 O O . ASP A 1 118 ? 0.983 -17.147 -14.542 1.00 82.38 118 ASP A O 1
ATOM 903 N N . CYS A 1 119 ? -0.109 -16.469 -12.706 1.00 81.12 119 CYS A N 1
ATOM 904 C CA . CYS A 1 119 ? 0.936 -15.599 -12.203 1.00 81.12 119 CYS A CA 1
ATOM 905 C C . CYS A 1 119 ? 0.836 -15.503 -10.682 1.00 81.12 119 CYS A C 1
ATOM 907 O O . CYS A 1 119 ? -0.228 -15.239 -10.110 1.00 81.12 119 CYS A O 1
ATOM 909 N N . VAL A 1 120 ? 1.969 -15.728 -10.028 1.00 76.56 120 VAL A N 1
ATOM 910 C CA . VAL A 1 120 ? 2.116 -15.665 -8.568 1.00 76.56 120 VAL A CA 1
ATOM 911 C C . VAL A 1 120 ? 2.146 -14.224 -8.053 1.00 76.56 120 VAL A C 1
ATOM 913 O O . VAL A 1 120 ? 1.752 -13.959 -6.915 1.00 76.56 120 VAL A O 1
ATOM 916 N N . VAL A 1 121 ? 2.517 -13.273 -8.915 1.00 78.50 121 VAL A N 1
ATOM 917 C CA . VAL A 1 121 ? 2.509 -11.838 -8.622 1.00 78.50 121 VAL A CA 1
ATOM 918 C C . VAL A 1 121 ? 1.145 -11.239 -8.972 1.00 78.50 121 VAL A C 1
ATOM 920 O O . VAL A 1 121 ? 0.559 -11.508 -10.021 1.00 78.50 121 VAL A O 1
ATOM 923 N N . LYS A 1 122 ? 0.616 -10.386 -8.090 1.00 80.81 122 LYS A N 1
ATOM 924 C CA . LYS A 1 122 ? -0.640 -9.661 -8.324 1.00 80.8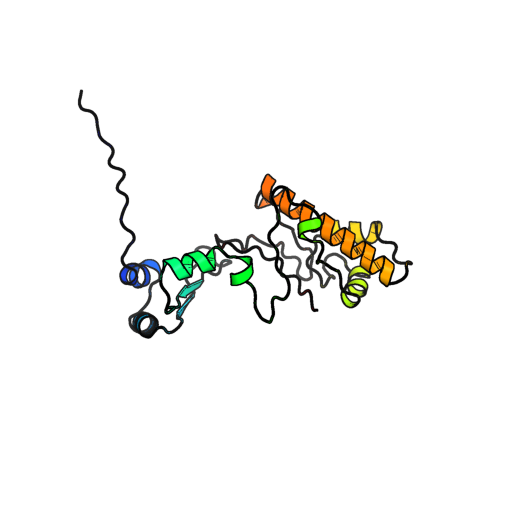1 122 LYS A CA 1
ATOM 925 C C . LYS A 1 122 ? -0.412 -8.519 -9.314 1.00 80.81 122 LYS A C 1
ATOM 927 O O . LYS A 1 122 ? -0.022 -7.425 -8.919 1.00 80.81 122 LYS A O 1
ATOM 932 N N . LEU A 1 123 ? -0.679 -8.778 -10.593 1.00 82.62 123 LEU A N 1
ATOM 933 C CA . LEU A 1 123 ? -0.548 -7.806 -11.680 1.00 82.62 123 LEU A CA 1
ATOM 934 C C . LEU A 1 123 ? -1.808 -7.766 -12.560 1.00 82.62 123 LEU A C 1
ATOM 936 O O . LEU A 1 123 ? -2.520 -8.768 -12.653 1.00 82.62 123 LEU A O 1
ATOM 940 N N . PRO A 1 124 ? -2.091 -6.632 -13.220 1.00 87.44 124 PRO A N 1
ATOM 941 C CA . PRO A 1 124 ? -3.027 -6.588 -14.336 1.00 87.44 124 PRO A CA 1
ATOM 942 C C . PRO A 1 124 ? -2.466 -7.291 -15.573 1.00 87.44 124 PRO A C 1
ATOM 944 O O . PRO A 1 124 ? -1.275 -7.167 -15.875 1.00 87.44 124 PRO A O 1
ATOM 947 N N . ALA A 1 125 ? -3.334 -7.914 -16.370 1.00 88.31 125 ALA A N 1
ATOM 948 C CA . ALA A 1 125 ? -2.977 -8.533 -17.647 1.00 88.31 125 ALA A CA 1
ATOM 949 C C . ALA A 1 125 ? -2.258 -7.559 -18.598 1.00 88.31 125 ALA A C 1
ATOM 951 O O . ALA A 1 125 ? -1.408 -7.957 -19.393 1.00 88.31 125 ALA A O 1
ATOM 952 N N . THR A 1 126 ? -2.572 -6.261 -18.513 1.00 90.25 126 THR A N 1
ATOM 953 C CA . THR A 1 126 ? -1.895 -5.221 -19.297 1.00 90.25 126 THR A CA 1
ATOM 954 C C . THR A 1 126 ? -0.422 -5.084 -18.941 1.00 90.25 126 THR A C 1
ATOM 956 O O . THR A 1 126 ? 0.393 -4.900 -19.842 1.00 90.25 126 THR A O 1
ATOM 959 N N . ASP A 1 127 ? -0.074 -5.166 -17.656 1.00 90.25 127 ASP A N 1
ATOM 960 C CA . ASP A 1 127 ? 1.317 -5.051 -17.224 1.00 90.25 127 ASP A CA 1
ATOM 961 C C . ASP A 1 127 ? 2.065 -6.373 -17.449 1.00 90.25 127 ASP A C 1
ATOM 963 O O . ASP A 1 127 ? 3.207 -6.324 -17.892 1.00 90.25 127 ASP A O 1
ATOM 967 N N . MET A 1 128 ? 1.406 -7.534 -17.316 1.00 89.88 128 MET A N 1
ATOM 968 C CA . MET A 1 128 ? 1.984 -8.829 -17.725 1.00 89.88 128 MET A CA 1
ATOM 969 C C . MET A 1 128 ? 2.422 -8.817 -19.197 1.00 89.88 128 MET A C 1
ATOM 971 O O . MET A 1 128 ? 3.575 -9.113 -19.501 1.00 89.88 128 MET A O 1
ATOM 975 N N . ARG A 1 129 ? 1.536 -8.385 -20.111 1.00 92.50 129 ARG A N 1
ATOM 976 C CA . ARG A 1 129 ? 1.867 -8.253 -21.542 1.00 92.50 129 ARG A CA 1
ATOM 977 C C . ARG A 1 129 ? 3.023 -7.287 -21.778 1.00 92.50 129 ARG A C 1
ATOM 979 O O . ARG A 1 129 ? 3.986 -7.641 -22.438 1.00 92.50 129 ARG A O 1
ATOM 986 N N . ARG A 1 130 ? 2.973 -6.089 -21.184 1.00 93.44 130 ARG A N 1
ATOM 987 C CA . ARG A 1 130 ? 4.047 -5.090 -21.331 1.00 93.44 130 ARG A CA 1
ATOM 988 C C . ARG A 1 130 ? 5.396 -5.613 -20.859 1.00 93.44 130 ARG A C 1
ATOM 990 O O . ARG A 1 130 ? 6.397 -5.311 -21.490 1.00 93.44 130 ARG A O 1
ATOM 997 N N . ILE A 1 131 ? 5.432 -6.347 -19.751 1.00 93.81 131 ILE A N 1
ATOM 998 C CA . ILE A 1 131 ? 6.667 -6.947 -19.247 1.00 93.81 131 ILE A CA 1
ATOM 999 C C . ILE A 1 131 ? 7.177 -7.975 -20.256 1.00 93.81 131 ILE A C 1
ATOM 1001 O O . ILE A 1 131 ? 8.337 -7.909 -20.646 1.00 93.81 131 ILE A O 1
ATOM 1005 N N . HIS A 1 132 ? 6.309 -8.854 -20.757 1.00 92.81 132 HIS A N 1
ATOM 1006 C CA . HIS A 1 132 ? 6.698 -9.821 -21.778 1.00 92.81 132 HIS A CA 1
ATOM 1007 C C . HIS A 1 132 ? 7.239 -9.153 -23.056 1.00 92.81 132 HIS A C 1
ATOM 1009 O O . HIS A 1 132 ? 8.268 -9.580 -23.572 1.00 92.81 132 HIS A O 1
ATOM 1015 N N . ASP A 1 133 ? 6.598 -8.078 -23.517 1.00 93.38 133 ASP A N 1
ATOM 1016 C CA . ASP A 1 133 ? 6.947 -7.390 -24.765 1.00 93.38 133 ASP A CA 1
ATOM 1017 C C . ASP A 1 133 ? 8.189 -6.490 -24.647 1.00 93.38 133 ASP A C 1
ATOM 1019 O O . ASP A 1 133 ? 8.890 -6.271 -25.633 1.00 93.38 133 ASP A O 1
ATOM 1023 N N . GLN A 1 134 ? 8.448 -5.917 -23.465 1.00 93.19 134 GLN A N 1
ATOM 1024 C CA . GLN A 1 134 ? 9.486 -4.891 -23.274 1.00 93.19 134 GLN A CA 1
ATOM 1025 C C . GLN A 1 134 ? 10.779 -5.423 -22.653 1.00 93.19 134 GLN A C 1
ATOM 1027 O O . GLN A 1 134 ? 11.794 -4.731 -22.712 1.00 93.19 134 GLN A O 1
ATOM 1032 N N . MET A 1 135 ? 10.758 -6.592 -22.009 1.00 94.00 135 MET A N 1
ATOM 1033 C CA . MET A 1 135 ? 11.946 -7.141 -21.354 1.00 94.00 135 MET A CA 1
ATOM 1034 C C . MET A 1 135 ? 12.816 -7.920 -22.339 1.00 94.00 135 MET A C 1
ATOM 1036 O O . MET A 1 135 ? 12.331 -8.750 -23.109 1.00 94.00 135 MET A O 1
ATOM 1040 N N . ASN A 1 136 ? 14.135 -7.732 -22.258 1.00 92.94 136 ASN A N 1
ATOM 1041 C CA . ASN A 1 136 ? 15.063 -8.620 -22.948 1.00 92.94 136 ASN A CA 1
ATOM 1042 C C . ASN A 1 136 ? 15.245 -9.919 -22.150 1.00 92.94 136 ASN A C 1
ATOM 1044 O O . ASN A 1 136 ? 16.150 -10.048 -21.327 1.00 92.94 136 ASN A O 1
ATOM 1048 N N . TRP A 1 137 ? 14.403 -10.906 -22.434 1.00 92.00 137 TRP A N 1
ATOM 1049 C CA . TRP A 1 137 ? 14.429 -12.220 -21.789 1.00 92.00 137 TRP A CA 1
ATOM 1050 C C . TRP A 1 137 ? 15.682 -13.060 -22.068 1.00 92.00 137 TRP A C 1
ATOM 1052 O O . TRP A 1 137 ? 15.870 -14.088 -21.414 1.00 92.00 137 TRP A O 1
ATOM 1062 N N . SER A 1 138 ? 16.517 -12.655 -23.024 1.00 92.44 138 SER A N 1
ATOM 1063 C CA . SER A 1 138 ? 17.800 -13.307 -23.321 1.00 92.44 138 SER A CA 1
ATOM 1064 C C . SER A 1 138 ? 18.983 -12.616 -22.636 1.00 92.44 138 SER A C 1
ATOM 1066 O O . SER A 1 138 ? 20.114 -13.080 -22.758 1.00 92.44 138 SER A O 1
ATOM 1068 N N . ALA A 1 139 ? 18.746 -11.504 -21.930 1.00 93.81 139 ALA A N 1
ATOM 1069 C CA . ALA A 1 139 ?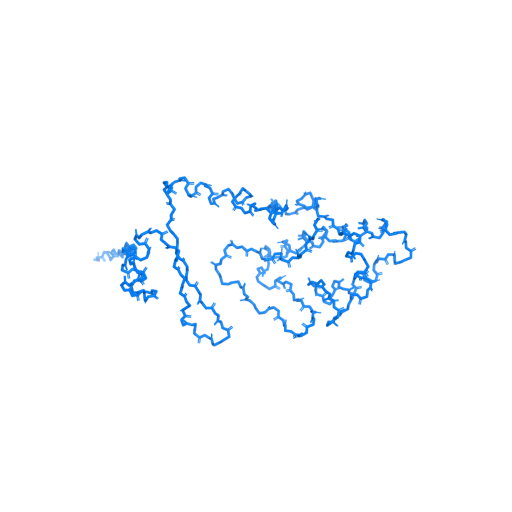 19.782 -10.804 -21.186 1.00 93.81 139 ALA A CA 1
ATOM 1070 C C . ALA A 1 139 ? 20.275 -11.632 -19.982 1.00 93.81 139 ALA A C 1
ATOM 1072 O O . ALA A 1 139 ? 19.534 -12.473 -19.456 1.00 93.81 139 ALA A O 1
ATOM 1073 N N . PRO A 1 140 ? 21.496 -11.360 -19.489 1.00 93.81 140 PRO A N 1
ATOM 1074 C CA . PRO A 1 140 ? 21.952 -11.857 -18.198 1.00 93.81 140 PRO A CA 1
ATOM 1075 C C . PRO A 1 140 ? 20.941 -11.566 -17.080 1.00 93.81 140 PRO A C 1
ATOM 1077 O O . PRO A 1 140 ? 20.281 -10.525 -17.067 1.00 93.81 140 PRO A O 1
ATOM 1080 N N . ALA A 1 141 ? 20.847 -12.466 -16.098 1.00 89.75 141 ALA A N 1
ATOM 1081 C CA . ALA A 1 141 ? 19.854 -12.368 -15.024 1.00 89.75 141 ALA A CA 1
ATOM 1082 C C . ALA A 1 141 ? 19.923 -11.038 -14.249 1.00 89.75 141 ALA A C 1
ATOM 1084 O O . ALA A 1 141 ? 18.884 -10.483 -13.899 1.00 89.75 141 ALA A O 1
ATOM 1085 N N . ALA A 1 142 ? 21.129 -10.502 -14.029 1.00 92.25 142 ALA A N 1
ATOM 1086 C CA . ALA A 1 142 ? 21.329 -9.217 -13.357 1.00 92.25 142 ALA A CA 1
ATOM 1087 C C . ALA A 1 142 ? 20.742 -8.039 -14.158 1.00 92.25 142 ALA A C 1
ATOM 1089 O O . ALA A 1 142 ? 20.081 -7.169 -13.589 1.00 92.25 142 ALA A O 1
ATOM 1090 N N . ASP A 1 143 ? 20.908 -8.046 -15.482 1.00 94.69 143 ASP A N 1
ATOM 1091 C CA . ASP A 1 143 ? 20.374 -7.003 -16.361 1.00 94.69 143 ASP A CA 1
ATOM 1092 C C . ASP A 1 143 ? 18.852 -7.091 -16.456 1.00 94.69 143 ASP A C 1
ATOM 1094 O O . ASP A 1 143 ? 18.159 -6.072 -16.462 1.00 94.69 143 ASP A O 1
ATOM 1098 N N . LEU A 1 144 ? 18.309 -8.310 -16.503 1.00 93.81 144 LEU A N 1
ATOM 1099 C CA . LEU A 1 144 ? 16.867 -8.535 -16.490 1.00 93.81 144 LEU A CA 1
ATOM 1100 C C . LEU A 1 144 ? 16.248 -8.088 -15.156 1.00 93.81 144 LEU A C 1
ATOM 1102 O O . LEU A 1 144 ? 15.212 -7.424 -15.143 1.00 93.81 144 LEU A O 1
ATOM 1106 N N . GLN A 1 145 ? 16.914 -8.375 -14.034 1.00 94.06 145 GLN A N 1
ATOM 1107 C CA . GLN A 1 145 ? 16.511 -7.894 -12.713 1.00 94.06 145 GLN A CA 1
ATOM 1108 C C . GLN A 1 145 ? 16.495 -6.360 -12.650 1.00 94.06 145 GLN A C 1
ATOM 1110 O O . GLN A 1 145 ? 15.543 -5.771 -12.125 1.00 94.06 145 GLN A O 1
ATOM 1115 N N . ALA A 1 146 ? 17.518 -5.701 -13.201 1.00 95.12 146 ALA A N 1
ATOM 1116 C CA . ALA A 1 146 ? 17.590 -4.245 -13.263 1.00 95.12 146 ALA A CA 1
ATOM 1117 C C . ALA A 1 146 ? 16.454 -3.651 -14.115 1.00 95.12 146 ALA A C 1
ATOM 1119 O O . ALA A 1 146 ? 15.788 -2.711 -13.673 1.00 95.12 146 ALA A O 1
ATOM 1120 N N . GLN A 1 147 ? 16.173 -4.235 -15.286 1.00 95.06 147 GLN A N 1
ATOM 1121 C CA . GLN A 1 147 ? 15.071 -3.818 -16.162 1.00 95.06 147 GLN A CA 1
ATOM 1122 C C . GLN A 1 147 ? 13.705 -3.961 -15.475 1.00 95.06 147 GLN A C 1
ATOM 1124 O O . GLN A 1 147 ? 12.916 -3.013 -15.465 1.00 95.06 147 GLN A O 1
ATOM 1129 N N . LEU A 1 148 ? 13.442 -5.109 -14.843 1.00 93.94 148 LEU A N 1
ATOM 1130 C CA . LEU A 1 148 ? 12.199 -5.365 -14.110 1.00 93.94 148 LEU A CA 1
ATOM 1131 C C . LEU A 1 148 ? 12.042 -4.430 -12.903 1.00 93.94 148 LEU A C 1
ATOM 1133 O O . LEU A 1 148 ? 10.953 -3.909 -12.662 1.00 93.94 148 LEU A O 1
ATOM 1137 N N . SER A 1 149 ? 13.127 -4.150 -12.179 1.00 94.12 149 SER A N 1
ATOM 1138 C CA . SER A 1 149 ? 13.118 -3.199 -11.059 1.00 94.12 149 SER A CA 1
ATOM 1139 C C . SER A 1 149 ? 12.823 -1.774 -11.521 1.00 94.12 149 SER A C 1
ATOM 1141 O O . SER A 1 149 ? 11.989 -1.093 -10.925 1.00 94.12 149 SER A O 1
ATOM 1143 N N . ALA A 1 150 ? 13.440 -1.328 -12.618 1.00 94.88 150 ALA A N 1
ATOM 1144 C CA . ALA A 1 150 ? 13.149 -0.026 -13.214 1.00 94.88 150 ALA A CA 1
ATOM 1145 C C . ALA A 1 150 ? 11.696 0.059 -13.717 1.00 94.88 150 ALA A C 1
ATOM 1147 O O . ALA A 1 150 ? 11.010 1.058 -13.493 1.00 94.88 150 ALA A O 1
ATOM 1148 N N . TYR A 1 151 ? 11.192 -1.011 -14.341 1.00 94.31 151 TYR A N 1
ATOM 1149 C CA . TYR A 1 151 ? 9.790 -1.123 -14.739 1.00 94.31 151 TYR A CA 1
ATOM 1150 C C . TYR A 1 151 ? 8.853 -0.976 -13.532 1.00 94.31 151 TYR A C 1
ATOM 1152 O O . TYR A 1 151 ? 7.938 -0.151 -13.566 1.00 94.31 151 TYR A O 1
ATOM 1160 N N . ALA A 1 152 ? 9.104 -1.723 -12.453 1.00 92.38 152 ALA A N 1
ATOM 1161 C CA . ALA A 1 152 ? 8.283 -1.703 -11.248 1.00 92.38 152 ALA A CA 1
ATOM 1162 C C . ALA A 1 152 ? 8.228 -0.307 -10.610 1.00 92.38 152 ALA A C 1
ATOM 1164 O O . ALA A 1 152 ? 7.140 0.195 -10.329 1.00 92.38 152 ALA A O 1
ATOM 1165 N N . ARG A 1 153 ? 9.379 0.361 -10.452 1.00 94.44 153 ARG A N 1
ATOM 1166 C CA . ARG A 1 153 ? 9.462 1.724 -9.898 1.00 94.44 153 ARG A CA 1
ATOM 1167 C C . ARG A 1 153 ? 8.627 2.717 -10.701 1.00 94.44 153 ARG A C 1
ATOM 1169 O O . ARG A 1 153 ? 7.759 3.388 -10.140 1.00 94.44 153 ARG A O 1
ATOM 1176 N N . ARG A 1 154 ? 8.807 2.743 -12.024 1.00 95.19 154 ARG A N 1
ATOM 1177 C CA . ARG A 1 154 ? 8.029 3.608 -12.921 1.00 95.19 154 ARG A CA 1
ATOM 1178 C C . ARG A 1 154 ? 6.528 3.329 -12.817 1.00 95.19 154 ARG A C 1
ATOM 1180 O O . ARG A 1 154 ? 5.727 4.261 -12.741 1.00 95.19 154 ARG A O 1
ATOM 1187 N N . ARG A 1 155 ? 6.123 2.053 -12.808 1.00 92.75 155 ARG A N 1
ATOM 1188 C CA . ARG A 1 155 ? 4.704 1.674 -12.713 1.00 92.75 155 ARG A CA 1
ATOM 1189 C C . ARG A 1 155 ? 4.082 2.052 -11.374 1.00 92.75 155 ARG A C 1
ATOM 1191 O O . ARG A 1 155 ? 2.943 2.508 -11.375 1.00 92.75 155 ARG A O 1
ATOM 1198 N N . LEU A 1 156 ? 4.811 1.939 -10.264 1.00 92.31 156 LEU A N 1
ATOM 1199 C CA . LEU A 1 156 ? 4.343 2.373 -8.943 1.00 92.31 156 LEU A CA 1
ATOM 1200 C C . LEU A 1 156 ? 4.066 3.885 -8.897 1.00 92.31 156 LEU A C 1
ATOM 1202 O O . LEU A 1 156 ? 3.014 4.300 -8.410 1.00 92.31 156 LEU A O 1
ATOM 1206 N N . VAL A 1 157 ? 4.963 4.702 -9.459 1.00 95.44 157 VAL A N 1
ATOM 1207 C CA . VAL A 1 157 ? 4.775 6.162 -9.554 1.00 95.44 157 VAL A CA 1
ATOM 1208 C C . VAL A 1 157 ? 3.563 6.514 -10.418 1.00 95.44 157 VAL A C 1
ATOM 1210 O O . VAL A 1 157 ? 2.742 7.350 -10.029 1.00 95.44 157 VAL A O 1
ATOM 1213 N N . GLN A 1 158 ? 3.416 5.851 -11.568 1.00 93.62 158 GLN A N 1
ATOM 1214 C CA . GLN A 1 158 ? 2.258 6.032 -12.447 1.00 93.62 158 GLN A CA 1
ATOM 1215 C C . GLN A 1 158 ? 0.957 5.634 -11.742 1.00 93.62 158 GLN A C 1
ATOM 1217 O O . GLN A 1 158 ? -0.019 6.372 -11.806 1.00 93.62 158 GLN A O 1
ATOM 1222 N N . TYR A 1 159 ? 0.955 4.519 -11.010 1.00 91.69 159 TYR A N 1
ATOM 1223 C CA . TYR A 1 159 ? -0.217 4.043 -10.280 1.00 91.69 159 TYR A CA 1
ATOM 1224 C C . TYR A 1 159 ? -0.693 5.035 -9.213 1.00 91.69 159 TYR A C 1
ATOM 1226 O O . TYR A 1 159 ? -1.877 5.356 -9.144 1.00 91.69 159 TYR A O 1
ATOM 1234 N N . VAL A 1 160 ? 0.225 5.562 -8.397 1.00 93.69 160 VAL A N 1
ATOM 1235 C CA . VAL A 1 160 ? -0.124 6.543 -7.357 1.00 93.69 160 VAL A CA 1
ATOM 1236 C C . VAL A 1 160 ? -0.582 7.863 -7.964 1.00 93.69 160 VAL A C 1
ATOM 1238 O O . VAL A 1 160 ? -1.520 8.475 -7.453 1.00 93.69 160 VAL A O 1
ATOM 1241 N N . THR A 1 161 ? 0.047 8.292 -9.057 1.00 95.00 161 THR A N 1
ATOM 1242 C CA . THR A 1 161 ? -0.382 9.479 -9.804 1.00 95.00 161 THR A CA 1
ATOM 1243 C C . THR A 1 161 ? -1.804 9.299 -10.338 1.00 95.00 161 THR A C 1
ATOM 1245 O O . THR A 1 161 ? -2.673 10.112 -10.028 1.00 95.00 161 THR A O 1
ATOM 1248 N N . ASP A 1 162 ? -2.082 8.192 -11.031 1.00 92.12 162 ASP A N 1
ATOM 1249 C CA . ASP A 1 162 ? -3.410 7.879 -11.566 1.00 92.12 162 ASP A CA 1
ATOM 1250 C C . ASP A 1 162 ? -4.472 7.806 -10.464 1.00 92.12 162 ASP A C 1
ATOM 1252 O O . ASP A 1 162 ? -5.575 8.332 -10.628 1.00 92.12 162 ASP A O 1
ATOM 1256 N N . TYR A 1 163 ? -4.140 7.188 -9.327 1.00 92.94 163 TYR A N 1
ATOM 1257 C CA . TYR A 1 163 ? -5.030 7.096 -8.172 1.00 92.94 163 TYR A CA 1
ATOM 1258 C C . TYR A 1 163 ? -5.334 8.460 -7.559 1.00 92.94 163 TYR A C 1
ATOM 1260 O O . TYR A 1 163 ? -6.484 8.748 -7.238 1.00 92.94 163 TYR A O 1
ATOM 1268 N N . ARG A 1 164 ? -4.340 9.344 -7.437 1.00 93.69 164 ARG A N 1
ATOM 1269 C CA . ARG A 1 164 ? -4.567 10.713 -6.952 1.00 93.69 164 ARG A CA 1
ATOM 1270 C C . ARG A 1 164 ? -5.461 11.520 -7.895 1.00 93.69 164 ARG A C 1
ATOM 1272 O O . ARG A 1 164 ? -6.213 12.362 -7.418 1.00 93.69 164 ARG A O 1
ATOM 1279 N N . THR A 1 165 ? -5.411 11.255 -9.200 1.00 94.44 165 THR A N 1
ATOM 1280 C CA . THR A 1 165 ? -6.230 11.959 -10.197 1.00 94.44 165 THR A CA 1
ATOM 1281 C C . THR A 1 165 ? -7.643 11.389 -10.329 1.00 94.44 165 THR A C 1
ATOM 1283 O O . THR A 1 165 ? -8.596 12.154 -10.451 1.00 94.44 165 THR A O 1
ATOM 1286 N N . ARG A 1 166 ? -7.800 10.060 -10.341 1.00 92.25 166 ARG A N 1
ATOM 1287 C CA . ARG A 1 166 ? -9.065 9.388 -10.703 1.00 92.25 166 ARG A CA 1
ATOM 1288 C C . ARG A 1 166 ? -9.690 8.568 -9.568 1.00 92.25 166 ARG A C 1
ATOM 1290 O O . ARG A 1 166 ? -10.722 7.922 -9.778 1.00 92.25 166 ARG A O 1
ATOM 1297 N N . GLY A 1 167 ? -9.075 8.573 -8.385 1.00 87.94 167 GLY A N 1
ATOM 1298 C CA . GLY A 1 167 ? -9.516 7.820 -7.212 1.00 87.94 167 GLY A CA 1
ATOM 1299 C C . GLY A 1 167 ? -9.609 6.320 -7.481 1.00 87.94 167 GLY A C 1
ATOM 1300 O O . GLY A 1 167 ? -8.794 5.738 -8.199 1.00 87.94 167 GLY A O 1
ATOM 1301 N N . ASP A 1 168 ? -10.661 5.706 -6.947 1.00 82.81 168 ASP A N 1
ATOM 1302 C CA . ASP A 1 168 ? -10.904 4.262 -6.993 1.00 82.81 168 ASP A CA 1
ATOM 1303 C C . ASP A 1 168 ? -10.935 3.674 -8.413 1.00 82.81 168 ASP A C 1
ATOM 1305 O O . ASP A 1 168 ? -10.587 2.512 -8.609 1.00 82.81 168 ASP A O 1
ATOM 1309 N N . SER A 1 169 ? -11.279 4.476 -9.427 1.00 84.81 169 SER A N 1
ATOM 1310 C CA . SER A 1 169 ? -11.287 4.035 -10.832 1.00 84.81 169 SER A CA 1
ATOM 1311 C C . SER A 1 169 ? -9.891 3.765 -11.414 1.00 84.81 169 SER A C 1
ATOM 1313 O O . SER A 1 169 ? -9.763 3.210 -12.507 1.00 84.81 169 SER A O 1
ATOM 1315 N N . ALA A 1 170 ? -8.829 4.180 -10.720 1.00 86.62 170 ALA A N 1
ATOM 1316 C CA . ALA A 1 170 ? -7.451 3.866 -11.078 1.00 86.62 170 ALA A CA 1
ATOM 1317 C C . ALA A 1 170 ? -6.915 2.614 -10.376 1.00 86.62 170 ALA A C 1
ATOM 1319 O O . ALA A 1 170 ? -5.775 2.237 -10.640 1.00 86.62 170 ALA A O 1
ATOM 1320 N N . MET A 1 171 ? -7.692 1.981 -9.488 1.00 81.06 171 MET A N 1
ATOM 1321 C CA . MET A 1 171 ? -7.224 0.797 -8.775 1.00 81.06 171 MET A CA 1
ATOM 1322 C C . MET A 1 171 ? -6.882 -0.349 -9.729 1.00 81.06 171 MET A C 1
ATOM 1324 O O . MET A 1 171 ? -7.572 -0.597 -10.718 1.00 81.06 171 MET A O 1
ATOM 1328 N N . ALA A 1 172 ? -5.800 -1.059 -9.411 1.00 76.94 172 ALA A N 1
ATOM 1329 C CA . ALA A 1 172 ? -5.319 -2.160 -10.224 1.00 76.94 172 ALA A CA 1
ATOM 1330 C C . ALA A 1 172 ? -6.325 -3.314 -10.184 1.00 76.94 172 ALA A C 1
ATOM 1332 O O . ALA A 1 172 ? -6.744 -3.751 -9.112 1.00 76.94 172 ALA A O 1
ATOM 1333 N N . ILE A 1 173 ? -6.676 -3.829 -11.359 1.00 79.75 173 ILE A N 1
ATOM 1334 C CA . ILE A 1 173 ? -7.416 -5.081 -11.502 1.00 79.75 173 ILE A CA 1
ATOM 1335 C C . ILE A 1 173 ? -6.376 -6.186 -11.643 1.00 79.75 173 ILE A C 1
ATOM 1337 O O . ILE A 1 173 ? -5.546 -6.127 -12.542 1.00 79.75 173 ILE A O 1
ATOM 1341 N N . TYR A 1 174 ? -6.382 -7.152 -10.727 1.00 78.50 174 TYR A N 1
ATOM 1342 C CA . TYR A 1 174 ? -5.420 -8.251 -10.733 1.00 78.50 174 TYR A CA 1
ATOM 1343 C C . TYR A 1 174 ? -5.975 -9.464 -11.475 1.00 78.50 174 TYR A C 1
ATOM 1345 O O . TYR A 1 174 ? -7.037 -9.971 -11.116 1.00 78.50 174 TYR A O 1
ATOM 1353 N N . ASP A 1 175 ? -5.204 -9.986 -12.423 1.00 77.69 175 ASP A N 1
ATOM 1354 C CA . ASP A 1 175 ? -5.572 -11.131 -13.261 1.00 77.69 175 ASP A CA 1
ATOM 1355 C C . ASP A 1 175 ? -4.830 -12.404 -12.819 1.00 77.69 175 ASP A C 1
ATOM 1357 O O . ASP A 1 175 ? -4.119 -13.044 -13.590 1.00 77.69 175 ASP A O 1
ATOM 1361 N N . GLY A 1 176 ? -4.959 -12.760 -11.536 1.00 62.66 176 GLY A N 1
ATOM 1362 C CA . GLY A 1 176 ? -4.362 -13.975 -10.963 1.00 62.66 176 GLY A CA 1
ATOM 1363 C C . GLY A 1 176 ? -5.286 -15.205 -11.009 1.00 62.66 176 GLY A C 1
ATOM 1364 O O . GLY A 1 176 ? -6.441 -15.102 -11.439 1.00 62.66 176 GLY A O 1
ATOM 1365 N N . PRO A 1 177 ? -4.824 -16.367 -10.508 1.00 52.12 177 PRO A N 1
ATOM 1366 C CA . PRO A 1 177 ? -5.645 -17.573 -10.412 1.00 52.12 177 PRO A CA 1
ATOM 1367 C C . PRO A 1 177 ? -6.976 -17.295 -9.698 1.00 52.12 177 PRO A C 1
ATOM 1369 O O . PRO A 1 177 ? -7.010 -16.672 -8.632 1.00 52.12 177 PRO A O 1
ATOM 1372 N N . GLY A 1 178 ? -8.083 -17.752 -10.292 1.00 56.84 178 GLY A N 1
ATOM 1373 C CA . GLY A 1 178 ? -9.431 -17.606 -9.734 1.00 56.84 178 GLY A CA 1
ATOM 1374 C C . GLY A 1 178 ? -10.234 -16.387 -10.203 1.00 56.84 178 GLY A C 1
ATOM 1375 O O . GLY A 1 178 ? -11.325 -16.184 -9.671 1.00 56.84 178 GLY A O 1
ATOM 1376 N N . GLY A 1 179 ? -9.727 -15.596 -11.164 1.00 45.72 179 GLY A N 1
ATOM 1377 C CA . GLY A 1 179 ? -10.508 -14.715 -12.057 1.00 45.72 179 GLY A CA 1
ATOM 1378 C C . GLY A 1 179 ? -11.420 -13.670 -11.401 1.00 45.72 179 GLY A C 1
ATOM 1379 O O . GLY A 1 179 ? -12.290 -13.105 -12.061 1.00 45.72 179 GLY A O 1
ATOM 1380 N N . ARG A 1 180 ? -11.279 -13.427 -10.095 1.00 49.41 180 ARG A N 1
ATOM 1381 C CA . ARG A 1 180 ? -12.124 -12.477 -9.376 1.00 49.41 180 ARG A CA 1
ATOM 1382 C C . ARG A 1 180 ? -11.477 -11.099 -9.451 1.00 49.41 180 ARG A C 1
ATOM 1384 O O . ARG A 1 180 ? -10.398 -10.935 -8.879 1.00 49.41 180 ARG A O 1
ATOM 1391 N N . PRO A 1 181 ? -12.122 -10.110 -10.099 1.00 46.03 181 PRO A N 1
ATOM 1392 C CA . PRO A 1 181 ? -11.632 -8.743 -10.041 1.00 46.03 181 PRO A CA 1
ATOM 1393 C C . PRO A 1 181 ? -11.552 -8.325 -8.566 1.00 46.03 181 PRO A C 1
ATOM 1395 O O . PRO A 1 181 ? -12.430 -8.721 -7.786 1.00 46.03 181 PRO A O 1
ATOM 1398 N N . PRO A 1 182 ? -10.532 -7.552 -8.152 1.00 47.19 182 PRO A N 1
ATOM 1399 C CA . PRO A 1 182 ? -10.498 -6.979 -6.819 1.00 47.19 182 PRO A CA 1
ATOM 1400 C C . PRO A 1 182 ? -11.708 -6.056 -6.683 1.00 47.19 182 PRO A C 1
ATOM 1402 O O . PRO A 1 182 ? -11.725 -4.929 -7.166 1.00 47.19 182 PRO A O 1
ATOM 1405 N N . ARG A 1 183 ? -12.774 -6.563 -6.065 1.00 44.88 183 ARG A N 1
ATOM 1406 C CA . ARG A 1 183 ? -13.892 -5.731 -5.644 1.00 44.88 183 ARG A CA 1
ATOM 1407 C C . ARG A 1 183 ? -13.429 -5.000 -4.401 1.00 44.88 183 ARG A C 1
ATOM 1409 O O . ARG A 1 183 ? -13.040 -5.649 -3.439 1.00 44.88 183 ARG A O 1
ATOM 1416 N N . SER A 1 184 ? -13.398 -3.677 -4.510 1.00 37.06 184 SER A N 1
ATOM 1417 C CA . SER A 1 184 ? -13.362 -2.654 -3.460 1.00 37.06 184 SER A CA 1
ATOM 1418 C C . SER A 1 184 ? -13.354 -3.155 -2.006 1.00 37.06 184 SER A C 1
ATOM 1420 O O . SER A 1 184 ? -14.267 -2.868 -1.238 1.00 37.06 184 SER A O 1
ATOM 1422 N N . CYS A 1 185 ? -12.286 -3.816 -1.568 1.00 33.75 185 CYS A N 1
ATOM 1423 C CA . CYS A 1 185 ? -11.975 -3.927 -0.148 1.00 33.75 185 CYS A CA 1
ATOM 1424 C C . CYS A 1 185 ? -11.192 -2.677 0.263 1.00 33.75 185 CYS A C 1
ATOM 1426 O O . CYS A 1 185 ? -10.046 -2.755 0.695 1.00 33.75 185 CYS A O 1
ATOM 1428 N N . PHE A 1 186 ? -11.810 -1.507 0.095 1.00 34.12 186 PHE A N 1
ATOM 1429 C CA . PHE A 1 186 ? -11.343 -0.268 0.706 1.00 34.12 186 PHE A CA 1
ATOM 1430 C C . PHE A 1 186 ? -12.504 0.406 1.432 1.00 34.12 186 PHE A C 1
ATOM 1432 O O . PHE A 1 186 ? -12.977 1.486 1.095 1.00 34.12 186 PHE A O 1
ATOM 1439 N N . GLY A 1 187 ? -12.996 -0.262 2.471 1.00 24.19 187 GLY A N 1
ATOM 1440 C CA . GLY A 1 187 ? -13.830 0.402 3.457 1.00 24.19 187 GLY A CA 1
ATOM 1441 C C . GLY A 1 187 ? -12.951 1.323 4.287 1.00 24.19 187 GLY A C 1
ATOM 1442 O O . GLY A 1 187 ? -12.209 0.807 5.109 1.00 24.19 187 GLY A O 1
ATOM 1443 N N . ARG A 1 188 ? -13.017 2.643 4.049 1.00 25.34 188 ARG A N 1
ATOM 1444 C CA . ARG A 1 188 ? -12.691 3.763 4.969 1.00 25.34 188 ARG A CA 1
ATOM 1445 C C . ARG A 1 188 ? -11.587 3.499 6.020 1.00 25.34 188 ARG A C 1
ATOM 1447 O O . ARG A 1 188 ? -11.680 3.949 7.157 1.00 25.34 188 ARG A O 1
ATOM 1454 N N . LYS A 1 189 ? -10.541 2.769 5.642 1.00 23.34 189 LYS A N 1
ATOM 1455 C CA . LYS A 1 189 ? -9.360 2.456 6.439 1.00 23.34 189 LYS A CA 1
ATOM 1456 C C . LYS A 1 189 ? -8.201 3.024 5.661 1.00 23.34 189 LYS A C 1
ATOM 1458 O O . LYS A 1 189 ? -7.860 2.538 4.595 1.00 23.34 189 LYS A O 1
ATOM 1463 N N . THR A 1 190 ? -7.617 4.074 6.205 1.00 26.86 190 THR A N 1
ATOM 1464 C CA . THR A 1 190 ? -6.333 4.650 5.818 1.00 26.86 190 THR A CA 1
ATOM 1465 C C . THR A 1 190 ? -5.235 3.579 5.842 1.00 26.86 190 THR A C 1
ATOM 1467 O O . THR A 1 190 ? -4.504 3.474 6.820 1.00 26.86 190 THR A O 1
ATOM 1470 N N . SER A 1 191 ? -5.153 2.716 4.828 1.00 26.31 191 SER A N 1
ATOM 1471 C CA . SER A 1 191 ? -4.027 1.804 4.577 1.00 26.31 191 SER A CA 1
ATOM 1472 C C . SER A 1 191 ? -4.181 1.131 3.216 1.00 26.31 191 SER A C 1
ATOM 1474 O O . SER A 1 191 ? -4.955 0.195 3.042 1.00 26.31 191 SER A O 1
ATOM 1476 N N . PHE A 1 192 ? -3.412 1.636 2.257 1.00 26.48 192 PHE A N 1
ATOM 1477 C CA . PHE A 1 192 ? -3.185 1.071 0.929 1.00 26.48 192 PHE A CA 1
ATOM 1478 C C . PHE A 1 192 ? -2.622 -0.362 1.039 1.00 26.48 192 PHE A C 1
ATOM 1480 O O . PHE A 1 192 ? -1.607 -0.546 1.717 1.00 26.48 192 PHE A O 1
ATOM 1487 N N . PRO A 1 193 ? -3.192 -1.382 0.373 1.00 33.72 193 PRO A N 1
ATOM 1488 C CA . PRO A 1 193 ? -2.541 -2.676 0.264 1.00 33.72 193 PRO A CA 1
ATOM 1489 C C . PRO A 1 193 ? -1.680 -2.708 -1.005 1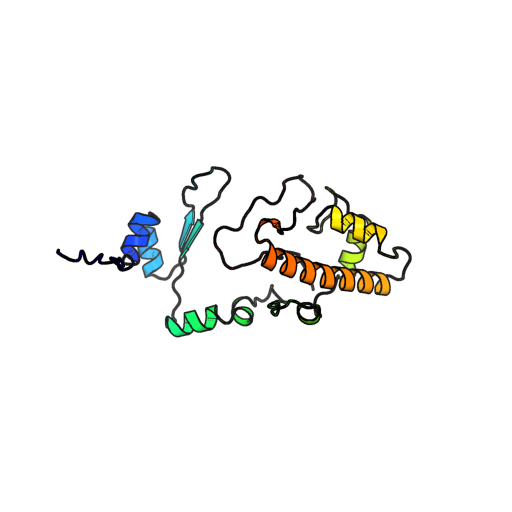.00 33.72 193 PRO A C 1
ATOM 1491 O O . PRO A 1 193 ? -2.150 -3.077 -2.076 1.00 33.72 193 PRO A O 1
ATOM 1494 N N . ILE A 1 194 ? -0.390 -2.391 -0.875 1.00 32.12 194 ILE A N 1
ATOM 1495 C CA . ILE A 1 194 ? 0.633 -3.048 -1.704 1.00 32.12 194 ILE A CA 1
ATOM 1496 C C . ILE A 1 194 ? 1.095 -4.254 -0.885 1.00 32.12 194 ILE A C 1
ATOM 1498 O O . ILE A 1 194 ? 2.110 -4.222 -0.200 1.00 32.12 194 ILE A O 1
ATOM 1502 N N . SER A 1 195 ? 0.276 -5.307 -0.867 1.00 28.02 195 SER A N 1
ATOM 1503 C CA . SER A 1 195 ? 0.688 -6.612 -0.347 1.00 28.02 195 SER A CA 1
ATOM 1504 C C . SER A 1 195 ? 1.241 -7.421 -1.517 1.00 28.02 195 SER A C 1
ATOM 1506 O O . SER A 1 195 ? 0.587 -8.306 -2.059 1.00 28.02 195 SER A O 1
ATOM 1508 N N . GLY A 1 196 ? 2.442 -7.043 -1.947 1.00 27.66 196 GLY A N 1
ATOM 1509 C CA . GLY A 1 196 ? 3.361 -7.953 -2.615 1.00 27.66 196 GLY A CA 1
ATOM 1510 C C . GLY A 1 196 ? 4.285 -8.504 -1.540 1.00 27.66 196 GLY A C 1
ATOM 1511 O O . GLY A 1 196 ? 4.825 -7.741 -0.738 1.00 27.66 196 GLY A O 1
ATOM 1512 N N . ARG A 1 197 ? 4.423 -9.825 -1.464 1.00 25.11 197 ARG A N 1
ATOM 1513 C CA . ARG A 1 197 ? 5.406 -10.476 -0.601 1.00 25.11 197 ARG A CA 1
ATOM 1514 C C . ARG A 1 197 ? 6.786 -10.218 -1.219 1.00 25.11 197 ARG A C 1
ATOM 1516 O O . ARG A 1 197 ? 7.286 -11.047 -1.957 1.00 25.11 197 ARG A O 1
ATOM 1523 N N . PHE A 1 198 ? 7.371 -9.050 -0.970 1.00 26.00 198 PHE A N 1
ATOM 1524 C CA . PHE A 1 198 ? 8.789 -8.833 -1.241 1.00 26.00 198 PHE A CA 1
ATOM 1525 C C . PHE A 1 198 ? 9.551 -9.493 -0.095 1.00 26.00 198 PHE A C 1
ATOM 1527 O O . PHE A 1 198 ? 9.705 -8.919 0.983 1.00 26.00 198 PHE A O 1
ATOM 1534 N N . SER A 1 199 ? 9.908 -10.760 -0.288 1.00 23.61 199 SER A N 1
ATOM 1535 C CA . SER A 1 199 ? 10.829 -11.454 0.603 1.00 23.61 199 SER A CA 1
ATOM 1536 C C . SER A 1 199 ? 12.221 -10.857 0.404 1.00 23.61 199 SER A C 1
ATOM 1538 O O . SER A 1 199 ? 12.753 -10.910 -0.699 1.00 23.61 199 SER A O 1
ATOM 1540 N N . VAL A 1 200 ? 12.775 -10.272 1.466 1.00 27.94 200 VAL A N 1
ATOM 1541 C CA . VAL A 1 200 ? 14.221 -10.046 1.606 1.00 27.94 200 VAL A CA 1
ATOM 1542 C C . VAL A 1 200 ? 14.809 -11.270 2.291 1.00 27.94 200 VAL A C 1
ATOM 1544 O O . VAL A 1 200 ? 14.132 -11.768 3.223 1.00 27.94 200 VAL A O 1
#

pLDDT: mean 79.06, std 20.35, range [23.34, 95.56]